Protein AF-A0A2H9MJF4-F1 (afdb_monomer_lite)

Secondary structure (DSSP, 8-state):
-HHHHHHHHHHHHHHHS--EEEE-SS-EEEE-SS--HHHHHHHHHHS-GGGHHHHHHHHHTTSHHHHHHHHHHHHHTTSS-TT---TTS-HHHHHHHTTTSHHHHHHHHHHHHHT--HHHHHHHHHHHHTTSS-----SS--HHHHHHHH------SSS--HHHHHHHHHHHHHT-EEEEEETTTS--EEEEEGGGS-SS---TTT--S-EEEEETT--THHHHHHHHHTTPPPPHHHHHHHHHHHHHHHHHHHHTHHHHHHHHSTT--HHHHHHHHTS--SSHHHHHHHHHHHHHHHHHHGGG--

Radius of gyration: 31.01 Å; chains: 1; bounding box: 69×43×82 Å

Foldseek 3Di:
DQLVLQLLQLVCCVPQNHWDWDDDPPDIDIDGPDDDPVVSVCCLQVDALVCSLVSNLVCVLVDPLLLVLLVVLCCVVVVDPPPDDPPPDPSSVVSVVCPPPPSNVVSSVCCCPVPNPSVVSSVVSVCVNVVVDDDDDDPDADPVRVCSVVPDPPPDDDDDCQPVVLVVLLVLLQQFKKWKAALVQLPDIDIDRLVPFDQQDAGPPPRDLQIFIDHPPPPCLSVLSVCVVVVHDDDPVSVVVVVQRNLLSVQCSVGNSLSSSLCSQPQRGSVNSVVLVPDDDPDVSSSSVSSVVNNVVCVVCVVVVD

Sequence (306 aa):
NETLGRFLSAILAEKIGSVQLKTDPYRVVLQLQVVNQKLLEDILLKTKPEDVDFYLEKNLSESRLFQWRFIHVAKRFGAIRKDAEYGKVRLSKIIDLYSGTPLWNETLREIKTDKLDVDLVHDFLKKLKEKRLSLIFRKGLSPLGEIGIKERPELIGSGKPDLQILDIFAKRLDEKRIRLICLNCGDWSQVYSVGELPEEIRCSKCHAKLVGMAGRTQIEAQEYVRKKLAGKALGAEEERRYEHLSGTSDLIIVYGKKAVRALAARGVGVTTAKRILRGVYFDDKSFLKALLNAERNYIRNRKFWS

Structure (mmCIF, N/CA/C/O backbone):
data_AF-A0A2H9MJF4-F1
#
_entry.id   AF-A0A2H9MJF4-F1
#
loop_
_atom_site.group_PDB
_atom_site.id
_atom_site.type_symbol
_atom_site.label_atom_id
_atom_site.label_alt_id
_atom_site.label_comp_id
_atom_site.label_asym_id
_atom_site.label_entity_id
_atom_site.label_seq_id
_atom_site.pdbx_PDB_ins_code
_atom_site.Cartn_x
_atom_site.Cartn_y
_atom_site.Cartn_z
_atom_site.occupancy
_atom_site.B_iso_or_equiv
_atom_site.auth_seq_id
_atom_site.auth_comp_id
_atom_site.auth_asym_id
_atom_site.auth_atom_id
_atom_site.pdbx_PDB_model_num
ATOM 1 N N . ASN A 1 1 ? -17.983 -7.538 16.545 1.00 90.00 1 ASN A N 1
ATOM 2 C CA . ASN A 1 1 ? -16.545 -7.231 16.337 1.00 90.00 1 ASN A CA 1
ATOM 3 C C . ASN A 1 1 ? -16.270 -5.768 16.053 1.00 90.00 1 ASN A C 1
ATOM 5 O O . ASN A 1 1 ? -15.452 -5.209 16.767 1.00 90.00 1 ASN A O 1
ATOM 9 N N . GLU A 1 2 ? -16.936 -5.139 15.078 1.00 88.81 2 GLU A N 1
ATOM 10 C CA . GLU A 1 2 ? -16.725 -3.713 14.762 1.00 88.81 2 GLU A CA 1
ATOM 11 C C . GLU A 1 2 ? -16.871 -2.805 15.992 1.00 88.81 2 GLU A C 1
ATOM 13 O O . GLU A 1 2 ? -15.947 -2.062 16.320 1.00 88.81 2 GLU A O 1
ATOM 18 N N . THR A 1 3 ? -17.982 -2.937 16.727 1.00 90.56 3 THR A N 1
ATOM 19 C CA . THR A 1 3 ? -18.224 -2.181 17.964 1.00 90.56 3 THR A CA 1
ATOM 20 C C . THR A 1 3 ? -17.127 -2.402 19.002 1.00 90.56 3 THR A C 1
ATOM 22 O O . THR A 1 3 ? -16.516 -1.444 19.467 1.00 90.56 3 THR A O 1
ATOM 25 N N . LEU A 1 4 ? -16.836 -3.666 19.332 1.00 91.50 4 LEU A N 1
ATOM 26 C CA . LEU A 1 4 ? -15.836 -4.027 20.340 1.00 91.50 4 LEU A CA 1
ATOM 27 C C . LEU A 1 4 ? -14.446 -3.503 19.958 1.00 91.50 4 LEU A C 1
ATOM 29 O O . LEU A 1 4 ? -13.741 -2.948 20.793 1.00 91.50 4 LEU A O 1
ATOM 33 N N . GLY A 1 5 ? -14.061 -3.642 18.690 1.00 90.88 5 GLY A N 1
ATOM 34 C CA . GLY A 1 5 ? -12.786 -3.151 18.187 1.00 90.88 5 GLY A CA 1
ATOM 35 C C . GLY A 1 5 ? -12.656 -1.636 18.281 1.00 90.88 5 GLY A C 1
ATOM 36 O O . GLY A 1 5 ? -11.618 -1.145 18.718 1.00 90.88 5 GLY A O 1
ATOM 37 N N . ARG A 1 6 ? -13.714 -0.891 17.937 1.00 88.06 6 ARG A N 1
ATOM 38 C CA . ARG A 1 6 ? -13.739 0.573 18.075 1.00 88.06 6 ARG A CA 1
ATOM 39 C C . ARG A 1 6 ? -13.684 1.012 19.529 1.00 88.06 6 ARG A C 1
ATOM 41 O O . ARG A 1 6 ? -12.904 1.901 19.844 1.00 88.06 6 ARG A O 1
ATOM 48 N N . PHE A 1 7 ? -14.443 0.358 20.402 1.00 89.81 7 PHE A N 1
ATOM 49 C CA . PHE A 1 7 ? -14.416 0.600 21.843 1.00 89.81 7 PHE A CA 1
ATOM 50 C C . PHE A 1 7 ? -13.010 0.385 22.427 1.00 89.81 7 PHE A C 1
ATOM 52 O O . PHE A 1 7 ? -12.464 1.272 23.082 1.00 89.81 7 PHE A O 1
ATOM 59 N N . LEU A 1 8 ? -12.371 -0.749 22.120 1.00 90.12 8 LEU A N 1
ATOM 60 C CA . LEU A 1 8 ? -11.008 -1.035 22.575 1.00 90.12 8 LEU A CA 1
ATOM 61 C C . LEU A 1 8 ? -9.998 -0.038 22.002 1.00 90.12 8 LEU A C 1
ATOM 63 O O . LEU A 1 8 ? -9.153 0.470 22.735 1.00 90.12 8 LEU A O 1
ATOM 67 N N . SER A 1 9 ? -10.098 0.270 20.708 1.00 87.94 9 SER A N 1
ATOM 68 C CA . SER A 1 9 ? -9.232 1.248 20.048 1.00 87.94 9 SER A CA 1
ATOM 69 C C . SER A 1 9 ? -9.371 2.639 20.664 1.00 87.94 9 SER A C 1
ATOM 71 O O . SER A 1 9 ? -8.361 3.314 20.814 1.00 87.94 9 SER A O 1
ATOM 73 N N . ALA A 1 10 ? -10.585 3.057 21.029 1.00 84.62 10 ALA A N 1
ATOM 74 C CA . ALA A 1 10 ? -10.861 4.346 21.655 1.00 84.62 10 ALA A CA 1
ATOM 75 C C . ALA A 1 10 ? -10.181 4.465 23.025 1.00 84.62 10 ALA A C 1
ATOM 77 O O . ALA A 1 10 ? -9.432 5.409 23.265 1.00 84.62 10 ALA A O 1
ATOM 78 N N . ILE A 1 11 ? -10.374 3.475 23.903 1.00 87.75 11 ILE A N 1
ATOM 79 C CA . ILE A 1 11 ? -9.779 3.494 25.248 1.00 87.75 11 ILE A CA 1
ATOM 80 C C . ILE A 1 11 ? -8.254 3.379 25.182 1.00 87.75 11 ILE A C 1
ATOM 82 O O . ILE A 1 11 ? -7.535 4.049 25.925 1.00 87.75 11 ILE A O 1
ATOM 86 N N . LEU A 1 12 ? -7.738 2.523 24.297 1.00 86.25 12 LEU A N 1
ATOM 87 C CA . LEU A 1 12 ? -6.298 2.377 24.112 1.00 86.25 12 LEU A CA 1
ATOM 88 C C . LEU A 1 12 ? -5.686 3.653 23.528 1.00 86.25 12 LEU A C 1
ATOM 90 O O . LEU A 1 12 ? -4.613 4.049 23.977 1.00 86.25 12 LEU A O 1
ATOM 94 N N . ALA A 1 13 ? -6.373 4.336 22.607 1.00 83.12 13 ALA A N 1
ATOM 95 C CA . ALA A 1 13 ? -5.875 5.572 22.015 1.00 83.12 13 ALA A CA 1
ATOM 96 C C . ALA A 1 13 ? -5.600 6.664 23.056 1.00 83.12 13 ALA A C 1
ATOM 98 O O . ALA A 1 13 ? -4.567 7.329 22.987 1.00 83.12 13 ALA A O 1
ATOM 99 N N . GLU A 1 14 ? -6.461 6.786 24.068 1.00 81.31 14 GLU A N 1
ATOM 100 C CA . GLU A 1 14 ? -6.273 7.738 25.168 1.00 81.31 14 GLU A CA 1
ATOM 101 C C . GLU A 1 14 ? -5.076 7.401 26.066 1.00 81.31 14 GLU A C 1
ATOM 103 O O . GLU A 1 14 ? -4.476 8.296 26.656 1.00 81.31 14 GLU A O 1
ATOM 108 N N . LYS A 1 15 ? -4.726 6.115 26.196 1.00 81.38 15 LYS A N 1
ATOM 109 C CA . LYS A 1 15 ? -3.704 5.653 27.148 1.00 81.38 15 LYS A CA 1
ATOM 110 C C . LYS A 1 15 ? -2.322 5.458 26.531 1.00 81.38 15 LYS A C 1
ATOM 112 O O . LYS A 1 15 ? -1.327 5.681 27.212 1.00 81.38 15 LYS A O 1
ATOM 117 N N . ILE A 1 16 ? -2.254 4.989 25.286 1.00 81.81 16 ILE A N 1
ATOM 118 C CA . ILE A 1 16 ? -1.002 4.593 24.615 1.00 81.81 16 ILE A CA 1
ATOM 119 C C . ILE A 1 16 ? -0.808 5.248 23.239 1.00 81.81 16 ILE A C 1
ATOM 121 O O . ILE A 1 16 ? 0.169 4.949 22.555 1.00 81.81 16 ILE A O 1
ATOM 125 N N . GLY A 1 17 ? -1.701 6.154 22.833 1.00 78.94 17 GLY A N 1
ATOM 126 C CA . GLY A 1 17 ? -1.614 6.864 21.559 1.00 78.94 17 GLY A CA 1
ATOM 127 C C . GLY A 1 17 ? -2.170 6.065 20.380 1.00 78.94 17 GLY A C 1
ATOM 128 O O . GLY A 1 17 ? -2.978 5.163 20.544 1.00 78.94 17 GLY A O 1
ATOM 129 N N . SER A 1 18 ? -1.765 6.414 19.158 1.00 76.94 18 SER A N 1
ATOM 130 C CA . SER A 1 18 ? -2.412 5.941 17.922 1.00 76.94 18 SER A CA 1
ATOM 131 C C . SER A 1 18 ? -2.573 4.415 17.839 1.00 76.94 18 SER A C 1
ATOM 133 O O . SER A 1 18 ? -1.590 3.672 17.872 1.00 76.94 18 SER A O 1
ATOM 135 N N . VAL A 1 19 ? -3.815 3.965 17.638 1.00 81.31 19 VAL A N 1
ATOM 136 C CA . VAL A 1 19 ? -4.182 2.554 17.459 1.00 81.31 19 VAL A CA 1
ATOM 137 C C . VAL A 1 19 ? -4.739 2.340 16.060 1.00 81.31 19 VAL A C 1
ATOM 139 O O . VAL A 1 19 ? -5.637 3.056 15.622 1.00 81.31 19 VAL A O 1
ATOM 142 N N . GLN A 1 20 ? -4.218 1.338 15.355 1.00 81.25 20 GLN A N 1
ATOM 143 C CA . GLN A 1 20 ? -4.809 0.885 14.099 1.00 81.25 20 GLN A CA 1
ATOM 144 C C . GLN A 1 20 ? -5.739 -0.297 14.365 1.00 81.25 20 GLN A C 1
ATOM 146 O O . GLN A 1 20 ? -5.354 -1.272 15.013 1.00 81.25 20 GLN A O 1
ATOM 151 N N . LEU A 1 21 ? -6.957 -0.199 13.839 1.00 84.88 21 LEU A N 1
ATOM 152 C CA . LEU A 1 21 ? -8.005 -1.198 13.986 1.00 84.88 21 LEU A CA 1
ATOM 153 C C . LEU A 1 21 ? -8.287 -1.869 12.639 1.00 84.88 21 LEU A C 1
ATOM 155 O O . LEU A 1 21 ? -8.579 -1.191 11.653 1.00 84.88 21 LEU A O 1
ATOM 159 N N . LYS A 1 22 ? -8.274 -3.203 12.630 1.00 84.75 22 LYS A N 1
ATOM 160 C CA . LYS A 1 22 ? -8.845 -4.033 11.565 1.00 84.75 22 LYS A CA 1
ATOM 161 C C . LYS A 1 22 ? -9.812 -5.039 12.186 1.00 84.75 22 LYS A C 1
ATOM 163 O O . LYS A 1 22 ? -9.525 -5.634 13.222 1.00 84.75 22 LYS A O 1
ATOM 168 N N . THR A 1 23 ? -10.951 -5.240 11.546 1.00 86.88 23 THR A N 1
ATOM 169 C CA . THR A 1 23 ? -12.028 -6.113 12.019 1.00 86.88 23 THR A CA 1
ATOM 170 C C . THR A 1 23 ? -12.501 -7.004 10.882 1.00 86.88 23 THR A C 1
ATOM 172 O O . THR A 1 23 ? -12.469 -6.618 9.715 1.00 86.88 23 THR A O 1
ATOM 175 N N . ASP A 1 24 ? -12.938 -8.206 11.232 1.00 86.06 24 ASP A N 1
ATOM 176 C CA . ASP A 1 24 ? -13.683 -9.097 10.348 1.00 86.06 24 ASP A CA 1
ATOM 177 C C . ASP A 1 24 ? -14.736 -9.870 11.175 1.00 86.06 24 ASP A C 1
ATOM 179 O O . ASP A 1 24 ? -14.839 -9.652 12.394 1.00 86.06 24 ASP A O 1
ATOM 183 N N . PRO A 1 25 ? -15.558 -10.746 10.565 1.00 87.94 25 PRO A N 1
ATOM 184 C CA . PRO A 1 25 ? -16.591 -11.488 11.290 1.00 87.94 25 PRO A CA 1
ATOM 185 C C . PRO A 1 25 ? -16.075 -12.364 12.442 1.00 87.94 25 PRO A C 1
ATOM 187 O O . PRO A 1 25 ? -16.837 -12.669 13.355 1.00 87.94 25 PRO A O 1
ATOM 190 N N . TYR A 1 26 ? -14.790 -12.724 12.453 1.00 88.62 26 TYR A N 1
ATOM 191 C CA . TYR A 1 26 ? -14.198 -13.659 13.410 1.00 88.62 26 TYR A CA 1
ATOM 192 C C . TYR A 1 26 ? -13.168 -13.026 14.350 1.00 88.62 26 TYR A C 1
ATOM 194 O O . TYR A 1 26 ? -12.920 -13.576 15.422 1.00 88.62 26 TYR A O 1
ATOM 202 N N . ARG A 1 27 ? -12.549 -11.895 13.987 1.00 89.12 27 ARG A N 1
ATOM 203 C CA . ARG A 1 27 ? -11.441 -11.323 14.759 1.00 89.12 27 ARG A CA 1
ATOM 204 C C . ARG A 1 27 ? -11.437 -9.798 14.822 1.00 89.12 27 ARG A C 1
ATOM 206 O O . ARG A 1 27 ? -11.944 -9.088 13.954 1.00 89.12 27 ARG A O 1
ATOM 213 N N . VAL A 1 28 ? -10.800 -9.309 15.882 1.00 90.88 28 VAL A N 1
ATOM 214 C CA . VAL A 1 28 ? -10.467 -7.901 16.105 1.00 90.88 28 VAL A CA 1
ATOM 215 C C . VAL A 1 28 ? -8.947 -7.813 16.197 1.00 90.88 28 VAL A C 1
ATOM 217 O O . VAL A 1 28 ? -8.345 -8.383 17.105 1.00 90.88 28 VAL A O 1
ATOM 220 N N . VAL A 1 29 ? -8.322 -7.131 15.242 1.00 89.56 29 VAL A N 1
ATOM 221 C CA . VAL A 1 29 ? -6.872 -6.924 15.183 1.00 89.56 29 VAL A CA 1
ATOM 222 C C . VAL A 1 29 ? -6.570 -5.484 15.573 1.00 89.56 29 VAL A C 1
ATOM 224 O O . VAL A 1 29 ? -7.021 -4.542 14.919 1.00 89.56 29 VAL A O 1
ATOM 227 N N . LEU A 1 30 ? -5.789 -5.327 16.638 1.00 87.38 30 LEU A N 1
ATOM 228 C CA . LEU A 1 30 ? -5.317 -4.040 17.134 1.00 87.38 30 LEU A CA 1
ATOM 229 C C . LEU A 1 30 ? -3.806 -3.972 16.936 1.00 87.38 30 LEU A C 1
ATOM 231 O O . LEU A 1 30 ? -3.070 -4.801 17.471 1.00 87.38 30 LEU A O 1
ATOM 235 N N . GLN A 1 31 ? -3.344 -2.986 16.176 1.00 84.62 31 GLN A N 1
ATOM 236 C CA . GLN A 1 31 ? -1.924 -2.699 16.029 1.00 84.62 31 GLN A CA 1
ATOM 237 C C . GLN A 1 31 ? -1.570 -1.484 16.887 1.00 84.62 31 GLN A C 1
ATOM 239 O O . GLN A 1 31 ? -2.103 -0.388 16.703 1.00 84.62 31 GLN A O 1
ATOM 244 N N . LEU A 1 32 ? -0.665 -1.723 17.833 1.00 81.75 32 LEU A N 1
ATOM 245 C CA . LEU A 1 32 ? -0.250 -0.802 18.886 1.00 81.75 32 LEU A CA 1
ATOM 246 C C . LEU A 1 32 ? 1.259 -0.568 18.783 1.00 81.75 32 LEU A C 1
ATOM 248 O O . LEU A 1 32 ? 1.991 -1.466 18.368 1.00 81.75 32 LEU A O 1
ATOM 252 N N . GLN A 1 33 ? 1.733 0.607 19.200 1.00 75.94 33 GLN A N 1
ATOM 253 C CA . GLN A 1 33 ? 3.175 0.859 19.320 1.00 75.94 33 GLN A CA 1
ATOM 254 C C . GLN A 1 33 ? 3.794 0.068 20.477 1.00 75.94 33 GLN A C 1
ATOM 256 O O . GLN A 1 33 ? 4.898 -0.456 20.357 1.00 75.94 33 GLN A O 1
ATOM 261 N N . VAL A 1 34 ? 3.056 -0.048 21.584 1.00 77.75 34 VAL A N 1
ATOM 262 C CA . VAL A 1 34 ? 3.453 -0.808 22.770 1.00 77.75 34 VAL A CA 1
ATOM 263 C C . VAL A 1 34 ? 2.316 -1.748 23.144 1.00 77.75 34 VAL A C 1
ATOM 265 O O . VAL A 1 34 ? 1.201 -1.313 23.431 1.00 77.75 34 VAL A O 1
ATOM 268 N N . VAL A 1 35 ? 2.592 -3.052 23.140 1.00 80.25 35 VAL A N 1
ATOM 269 C CA . VAL A 1 35 ? 1.614 -4.070 23.539 1.00 80.25 35 VAL A CA 1
ATOM 270 C C . VAL A 1 35 ? 1.705 -4.276 25.046 1.00 80.25 35 VAL A C 1
ATOM 272 O O . VAL A 1 35 ? 2.708 -4.773 25.552 1.00 80.25 35 VAL A O 1
ATOM 275 N N . ASN A 1 36 ? 0.640 -3.923 25.764 1.00 83.94 36 ASN A N 1
ATOM 276 C CA . ASN A 1 36 ? 0.516 -4.174 27.196 1.00 83.94 36 ASN A CA 1
ATOM 277 C C . ASN A 1 36 ? -0.689 -5.084 27.465 1.00 83.94 36 ASN A C 1
ATOM 279 O O . ASN A 1 36 ? -1.840 -4.657 27.395 1.00 83.94 36 ASN A O 1
ATOM 283 N N . GLN A 1 37 ? -0.410 -6.350 27.781 1.00 86.31 37 GLN A N 1
ATOM 284 C CA . GLN A 1 37 ? -1.440 -7.357 28.040 1.00 86.31 37 GLN A CA 1
ATOM 285 C C . GLN A 1 37 ? -2.300 -7.012 29.262 1.00 86.31 37 GLN A C 1
ATOM 287 O O . GLN A 1 37 ? -3.522 -7.100 29.184 1.00 86.31 37 GLN A O 1
ATOM 292 N N . LYS A 1 38 ? -1.673 -6.584 30.367 1.00 87.31 38 LYS A N 1
ATOM 293 C CA . LYS A 1 38 ? -2.386 -6.224 31.603 1.00 87.31 38 LYS A CA 1
ATOM 294 C C . LYS A 1 38 ? -3.333 -5.055 31.372 1.00 87.31 38 LYS A C 1
ATOM 296 O O . LYS A 1 38 ? -4.429 -5.041 31.909 1.00 87.31 38 LYS A O 1
ATOM 301 N N . LEU A 1 39 ? -2.924 -4.099 30.539 1.00 88.00 39 LEU A N 1
ATOM 302 C CA . LEU A 1 39 ? -3.775 -2.977 30.168 1.00 88.00 39 LEU A CA 1
ATOM 303 C C . LEU A 1 39 ? -5.032 -3.441 29.425 1.00 88.00 39 LEU A C 1
ATOM 305 O O . LEU A 1 39 ? -6.125 -2.979 29.730 1.00 88.00 39 LEU A O 1
ATOM 309 N N . LEU A 1 40 ? -4.885 -4.356 28.463 1.00 89.00 40 LEU A N 1
ATOM 310 C CA . LEU A 1 40 ? -6.019 -4.893 27.711 1.00 89.00 40 LEU A CA 1
ATOM 311 C C . LEU A 1 40 ? -6.962 -5.708 28.607 1.00 89.00 40 LEU A C 1
ATOM 313 O O . LEU A 1 40 ? -8.179 -5.579 28.498 1.00 89.00 40 LEU A O 1
ATOM 317 N N . GLU A 1 41 ? -6.396 -6.513 29.504 1.00 90.88 41 GLU A N 1
ATOM 318 C CA . GLU A 1 41 ? -7.142 -7.255 30.521 1.00 90.88 41 GLU A CA 1
ATOM 319 C C . GLU A 1 41 ? -7.931 -6.315 31.439 1.00 90.88 41 GLU A C 1
ATOM 321 O O . GLU A 1 41 ? -9.134 -6.492 31.625 1.00 90.88 41 GLU A O 1
ATOM 326 N N . ASP A 1 42 ? -7.278 -5.265 31.940 1.00 90.12 42 ASP A N 1
ATOM 327 C CA . ASP A 1 42 ? -7.901 -4.252 32.784 1.00 90.12 42 ASP A CA 1
ATOM 328 C C . ASP A 1 42 ? -9.050 -3.540 32.068 1.00 90.12 42 ASP A C 1
ATOM 330 O O . ASP A 1 42 ? -10.106 -3.351 32.665 1.00 90.12 42 ASP A O 1
ATOM 334 N N . ILE A 1 43 ? -8.890 -3.181 30.792 1.00 89.56 43 ILE A N 1
ATOM 335 C CA . ILE A 1 43 ? -9.960 -2.550 30.005 1.00 89.56 43 ILE A CA 1
ATOM 336 C C . ILE A 1 43 ? -11.163 -3.492 29.877 1.00 89.56 43 ILE A C 1
ATOM 338 O O . ILE A 1 43 ? -12.298 -3.080 30.093 1.00 89.56 43 ILE A O 1
ATOM 342 N N . LEU A 1 44 ? -10.932 -4.764 29.556 1.00 90.38 44 LEU A N 1
ATOM 343 C CA . LEU A 1 44 ? -12.012 -5.731 29.360 1.00 90.38 44 LEU A CA 1
ATOM 344 C C . LEU A 1 44 ? -12.747 -6.084 30.663 1.00 90.38 44 LEU A C 1
ATOM 346 O O . LEU A 1 44 ? -13.956 -6.306 30.639 1.00 90.38 44 LEU A O 1
ATOM 350 N N . LEU A 1 45 ? -12.041 -6.139 31.796 1.00 88.56 45 LEU A N 1
ATOM 351 C CA . LEU A 1 45 ? -12.613 -6.575 33.074 1.00 88.56 45 LEU A CA 1
ATOM 352 C C . LEU A 1 45 ? -13.106 -5.423 33.958 1.00 88.56 45 LEU A C 1
ATOM 354 O O . LEU A 1 45 ? -14.085 -5.592 34.688 1.00 88.56 45 LEU A O 1
ATOM 358 N N . LYS A 1 46 ? -12.455 -4.255 33.923 1.00 87.25 46 LYS A N 1
ATOM 359 C CA . LYS A 1 46 ? -12.765 -3.134 34.828 1.00 87.25 46 LYS A CA 1
ATOM 360 C C . LYS A 1 46 ? -13.716 -2.114 34.210 1.00 87.25 46 LYS A C 1
ATOM 362 O O . LYS A 1 46 ? -14.510 -1.542 34.956 1.00 87.25 46 LYS A O 1
ATOM 367 N N . THR A 1 47 ? -13.707 -1.909 32.890 1.00 86.44 47 THR A N 1
ATOM 368 C CA . THR A 1 47 ? -14.591 -0.912 32.259 1.00 86.44 47 THR A CA 1
ATOM 369 C C . THR A 1 47 ? -16.054 -1.299 32.426 1.00 86.44 47 THR A C 1
ATOM 371 O O . THR A 1 47 ? -16.422 -2.460 32.228 1.00 86.44 47 THR A O 1
ATOM 374 N N . LYS A 1 48 ? -16.900 -0.365 32.868 1.00 87.19 48 LYS A N 1
ATOM 375 C CA . LYS A 1 48 ? -18.329 -0.628 33.061 1.00 87.19 48 LYS A CA 1
ATOM 376 C C . LYS A 1 48 ? -19.015 -0.752 31.695 1.00 87.19 48 LYS A C 1
ATOM 378 O O . LYS A 1 48 ? -18.683 0.034 30.809 1.00 87.19 48 LYS A O 1
ATOM 383 N N . PRO A 1 49 ? -19.922 -1.727 31.490 1.00 84.94 49 PRO A N 1
ATOM 384 C CA . PRO A 1 49 ? -20.667 -1.837 30.237 1.00 84.94 49 PRO A CA 1
ATOM 385 C C . PRO A 1 49 ? -21.347 -0.522 29.844 1.00 84.94 49 PRO A C 1
ATOM 387 O O . PRO A 1 49 ? -21.341 -0.164 28.679 1.00 84.94 49 PRO A O 1
ATOM 390 N N . GLU A 1 50 ? -21.832 0.239 30.821 1.00 85.31 50 GLU A N 1
ATOM 391 C CA . GLU A 1 50 ? -22.517 1.517 30.624 1.00 85.31 50 GLU A CA 1
ATOM 392 C C . GLU A 1 50 ? -21.609 2.617 30.039 1.00 85.31 50 GLU A C 1
ATOM 394 O O . GLU A 1 50 ? -22.107 3.570 29.445 1.00 85.31 50 GLU A O 1
ATOM 399 N N . ASP A 1 51 ? -20.282 2.483 30.153 1.00 85.44 51 ASP A N 1
ATOM 400 C CA . ASP A 1 51 ? -19.325 3.466 29.631 1.00 85.44 51 ASP A CA 1
ATOM 401 C C . ASP A 1 51 ? -19.037 3.269 28.126 1.00 85.44 51 ASP A C 1
ATOM 403 O O . ASP A 1 51 ? -18.359 4.094 27.507 1.00 85.44 51 ASP A O 1
ATOM 407 N N . VAL A 1 52 ? -19.506 2.174 27.510 1.00 85.69 52 VAL A N 1
ATOM 408 C CA . VAL A 1 52 ? -19.185 1.831 26.110 1.00 85.69 52 VAL A CA 1
ATOM 409 C C . VAL A 1 52 ? -19.674 2.910 25.145 1.00 85.69 52 VAL A C 1
ATOM 411 O O . VAL A 1 52 ? -18.905 3.331 24.277 1.00 85.69 52 VAL A O 1
ATOM 414 N N . ASP A 1 53 ? -20.906 3.395 25.315 1.00 84.75 53 ASP A N 1
ATOM 415 C CA . ASP A 1 53 ? -21.475 4.470 24.495 1.00 84.75 53 ASP A CA 1
ATOM 416 C C . ASP A 1 53 ? -20.613 5.733 24.521 1.00 84.75 53 ASP A C 1
ATOM 418 O O . ASP A 1 53 ? -20.288 6.289 23.469 1.00 84.75 53 ASP A O 1
ATOM 422 N N . PHE A 1 54 ? -20.179 6.137 25.715 1.00 84.50 54 PHE A N 1
ATOM 423 C CA . PHE A 1 54 ? -19.357 7.327 25.910 1.00 84.50 54 PHE A CA 1
ATOM 424 C C . PHE A 1 54 ? -18.029 7.235 25.144 1.00 84.50 54 PHE A C 1
ATOM 426 O O . PHE A 1 54 ? -17.648 8.158 24.417 1.00 84.50 54 PHE A O 1
ATOM 433 N N . TYR A 1 55 ? -17.332 6.099 25.253 1.00 82.50 55 TYR A N 1
ATOM 434 C CA . TYR A 1 55 ? -16.055 5.897 24.562 1.00 82.50 55 TYR A CA 1
ATOM 435 C C . TYR A 1 55 ? -16.202 5.784 23.045 1.00 82.50 55 TYR A C 1
ATOM 437 O O . TYR A 1 55 ? -15.324 6.248 22.307 1.00 82.50 55 TYR A O 1
ATOM 445 N N . LEU A 1 56 ? -17.296 5.181 22.572 1.00 82.62 56 LEU A N 1
ATOM 446 C CA . LEU A 1 56 ? -17.588 5.101 21.147 1.00 82.62 56 LEU A CA 1
ATOM 447 C C . LEU A 1 56 ? -17.835 6.495 20.572 1.00 82.62 56 LEU A C 1
ATOM 449 O O . LEU A 1 56 ? -17.174 6.856 19.604 1.00 82.62 56 LEU A O 1
ATOM 453 N N . GLU A 1 57 ? -18.716 7.297 21.171 1.00 80.31 57 GLU A N 1
ATOM 454 C CA . GLU A 1 57 ? -19.078 8.620 20.647 1.00 80.31 57 GLU A CA 1
ATOM 455 C C . GLU A 1 57 ? -17.880 9.563 20.520 1.00 80.31 57 GLU A C 1
ATOM 457 O O . GLU A 1 57 ? -17.714 10.201 19.477 1.00 80.31 57 GLU A O 1
ATOM 462 N N . LYS A 1 58 ? -17.003 9.593 21.530 1.00 74.50 58 LYS A N 1
ATOM 463 C CA . LYS A 1 58 ? -15.853 10.507 21.582 1.00 74.50 58 LYS A CA 1
ATOM 464 C C . LYS A 1 58 ? -14.883 10.346 20.407 1.00 74.50 58 LYS A C 1
ATOM 466 O O . LYS A 1 58 ? -14.317 11.330 19.950 1.00 74.50 58 LYS A O 1
ATOM 471 N N . ASN A 1 59 ? -14.694 9.120 19.917 1.00 72.75 59 ASN A N 1
ATOM 472 C CA . ASN A 1 59 ? -13.759 8.824 18.824 1.00 72.75 59 ASN A CA 1
ATOM 473 C C . ASN A 1 59 ? -14.456 8.564 17.483 1.00 72.75 59 ASN A C 1
ATOM 475 O O . ASN A 1 59 ? -13.818 8.588 16.426 1.00 72.75 59 ASN A O 1
ATOM 479 N N . LEU A 1 60 ? -15.760 8.270 17.494 1.00 78.19 60 LEU A N 1
ATOM 480 C CA . LEU A 1 60 ? -16.485 7.940 16.275 1.00 78.19 60 LEU A CA 1
ATOM 481 C C . LEU A 1 60 ? -16.534 9.137 15.328 1.00 78.19 60 LEU A C 1
ATOM 483 O O . LEU A 1 60 ? -16.346 8.931 14.131 1.00 78.19 60 LEU A O 1
ATOM 487 N N . SER A 1 61 ? -16.704 10.355 15.846 1.00 72.69 61 SER A N 1
ATOM 488 C CA . SER A 1 61 ? -16.765 11.608 15.077 1.00 72.69 61 SER A CA 1
ATOM 489 C C . SER A 1 61 ? -15.551 11.846 14.173 1.00 72.69 61 SER A C 1
ATOM 491 O O . SER A 1 61 ? -15.696 12.257 13.021 1.00 72.69 61 SER A O 1
ATOM 493 N N . GLU A 1 62 ? -14.352 11.515 14.652 1.00 74.50 62 GLU A N 1
ATOM 494 C CA . GLU A 1 62 ? -13.106 11.656 13.891 1.00 74.50 62 GLU A CA 1
ATOM 495 C C . GLU A 1 62 ? -12.915 10.544 12.848 1.00 74.50 62 GLU A C 1
ATOM 497 O O . GLU A 1 62 ? -12.077 10.638 11.944 1.00 74.50 62 GLU A O 1
ATOM 502 N N . SER A 1 63 ? -13.706 9.472 12.935 1.00 77.62 63 SER A N 1
ATOM 503 C CA . SER A 1 63 ? -13.556 8.315 12.065 1.00 77.62 63 SER A CA 1
ATOM 504 C C . SER A 1 63 ? -14.029 8.588 10.634 1.00 77.62 63 SER A C 1
ATOM 506 O O . SER A 1 63 ? -15.012 9.284 10.369 1.00 77.62 63 SER A O 1
ATOM 508 N N . ARG A 1 64 ? -13.379 7.924 9.670 1.00 80.88 64 ARG A N 1
ATOM 509 C CA . ARG A 1 64 ? -13.802 7.952 8.258 1.00 80.88 64 ARG A CA 1
ATOM 510 C C . ARG A 1 64 ? -15.231 7.442 8.056 1.00 80.88 64 ARG A C 1
ATOM 512 O O . ARG A 1 64 ? -15.896 7.876 7.121 1.00 80.88 64 ARG A O 1
ATOM 519 N N . LEU A 1 65 ? -15.685 6.520 8.910 1.00 83.62 65 LEU A N 1
ATOM 520 C CA . LEU A 1 65 ? -17.046 5.987 8.877 1.00 83.62 65 LEU A CA 1
ATOM 521 C C . LEU A 1 65 ? -18.064 7.086 9.189 1.00 83.62 65 LEU A C 1
ATOM 523 O O . LEU A 1 65 ? -19.037 7.240 8.453 1.00 83.62 65 LEU A O 1
ATOM 527 N N . PHE A 1 66 ? -17.804 7.867 10.237 1.00 87.94 66 PHE A N 1
ATOM 528 C CA . PHE A 1 66 ? -18.658 8.984 10.614 1.00 87.94 66 PHE A CA 1
ATOM 529 C C . PHE A 1 66 ? -18.653 10.071 9.556 1.00 87.94 66 PHE A C 1
ATOM 531 O O . PHE A 1 66 ? -19.713 10.469 9.095 1.00 87.94 66 PHE A O 1
ATOM 538 N N . GLN A 1 67 ? -17.473 10.464 9.080 1.00 88.00 67 GLN A N 1
ATOM 539 C CA . GLN A 1 67 ? -17.326 11.418 7.982 1.00 88.00 67 GLN A CA 1
ATOM 540 C C . GLN A 1 67 ? -18.140 11.034 6.744 1.00 88.00 67 GLN A C 1
ATOM 542 O O . GLN A 1 67 ? -18.864 11.853 6.177 1.00 88.00 67 GLN A O 1
ATOM 547 N N . TRP A 1 68 ? -18.040 9.770 6.335 1.00 87.56 68 TRP A N 1
ATOM 548 C CA . TRP A 1 68 ? -18.797 9.252 5.205 1.00 87.56 68 TRP A CA 1
ATOM 549 C C . TRP A 1 68 ? -20.303 9.296 5.471 1.00 87.56 68 TRP A C 1
ATOM 551 O O . TRP A 1 68 ? -21.047 9.802 4.631 1.00 87.56 68 TRP A O 1
ATOM 561 N N . ARG A 1 69 ? -20.759 8.813 6.635 1.00 91.44 69 ARG A N 1
ATOM 562 C CA . ARG A 1 69 ? -22.189 8.783 6.962 1.00 91.44 69 ARG A CA 1
ATOM 563 C C . ARG A 1 69 ? -22.771 10.187 7.109 1.00 91.44 69 ARG A C 1
ATOM 565 O O . ARG A 1 69 ? -23.844 10.443 6.572 1.00 91.44 69 ARG A O 1
ATOM 572 N N . PHE A 1 70 ? -22.037 11.097 7.741 1.00 92.19 70 PHE A N 1
ATOM 573 C CA . PHE A 1 70 ? -22.413 12.494 7.911 1.00 92.19 70 PHE A CA 1
ATOM 574 C C . PHE A 1 70 ? -22.736 13.152 6.571 1.00 92.19 70 PHE A C 1
ATOM 576 O O . PHE A 1 70 ? -23.756 13.815 6.461 1.00 92.19 70 PHE A O 1
ATOM 583 N N . ILE A 1 71 ? -21.934 12.925 5.521 1.00 90.50 71 ILE A N 1
ATOM 584 C CA . ILE A 1 71 ? -22.226 13.469 4.182 1.00 90.50 71 ILE A CA 1
ATOM 585 C C . ILE A 1 71 ? -23.591 12.987 3.673 1.00 90.50 71 ILE A C 1
ATOM 587 O O . ILE A 1 71 ? -24.359 13.781 3.128 1.00 90.50 71 ILE A O 1
ATOM 591 N N . HIS A 1 72 ? -23.905 11.699 3.830 1.00 90.88 72 HIS A N 1
ATOM 592 C CA . HIS A 1 72 ? -25.185 11.141 3.378 1.00 90.88 72 HIS A CA 1
ATOM 593 C C . HIS A 1 72 ? -26.364 11.721 4.152 1.00 90.88 72 HIS A C 1
ATOM 595 O O . HIS A 1 72 ? -27.364 12.112 3.547 1.00 90.88 72 HIS A O 1
ATOM 601 N N . VAL A 1 73 ? -26.238 11.828 5.474 1.00 94.12 73 VAL A N 1
ATOM 602 C CA . VAL A 1 73 ? -27.276 12.417 6.327 1.00 94.12 73 VAL A CA 1
ATOM 603 C C . VAL A 1 73 ? -27.427 13.907 5.994 1.00 94.12 73 VAL A C 1
ATOM 605 O O . VAL A 1 73 ? -28.534 14.366 5.738 1.00 94.12 73 VAL A O 1
ATOM 608 N N . ALA A 1 74 ? -26.325 14.644 5.845 1.00 92.31 74 ALA A N 1
ATOM 609 C CA . ALA A 1 74 ? -26.315 16.069 5.517 1.00 92.31 74 ALA A CA 1
ATOM 610 C C . ALA A 1 74 ? -26.949 16.368 4.151 1.00 92.31 74 ALA A C 1
ATOM 612 O O . ALA A 1 74 ? -27.642 17.374 3.998 1.00 92.31 74 ALA A O 1
ATOM 613 N N . LYS A 1 75 ? -26.772 15.478 3.165 1.00 91.31 75 LYS A N 1
ATOM 614 C CA . LYS A 1 75 ? -27.475 15.555 1.875 1.00 91.31 75 LYS A CA 1
ATOM 615 C C . LYS A 1 75 ? -28.983 15.369 2.022 1.00 91.31 75 LYS A C 1
ATOM 617 O O . LYS A 1 75 ? -29.740 16.067 1.352 1.00 91.31 75 LYS A O 1
ATOM 622 N N . ARG A 1 76 ? -29.428 14.439 2.875 1.00 92.94 76 ARG A N 1
ATOM 623 C CA . ARG A 1 76 ? -30.862 14.218 3.143 1.00 92.94 76 ARG A CA 1
ATOM 624 C C . ARG A 1 76 ? -31.483 15.376 3.923 1.00 92.94 76 ARG A C 1
ATOM 626 O O . ARG A 1 76 ? -32.604 15.758 3.622 1.00 92.94 76 ARG A O 1
ATOM 633 N N . PHE A 1 77 ? -30.731 15.973 4.844 1.00 93.25 77 PHE A N 1
ATOM 634 C CA . PHE A 1 77 ? -31.128 17.163 5.602 1.00 93.25 77 PHE A CA 1
ATOM 635 C C . PHE A 1 77 ? -31.087 18.458 4.773 1.00 93.25 77 PHE A C 1
ATOM 637 O O . PHE A 1 77 ? -31.511 19.503 5.253 1.00 93.25 77 PHE A O 1
ATOM 644 N N . GLY A 1 78 ? -30.548 18.424 3.549 1.00 89.44 78 GLY A N 1
ATOM 645 C CA . GLY A 1 78 ? -30.400 19.610 2.702 1.00 89.44 78 GLY A CA 1
ATOM 646 C C . GLY A 1 78 ? -29.277 20.562 3.130 1.00 89.44 78 GLY A C 1
ATOM 647 O O . GLY A 1 78 ? -29.057 21.568 2.464 1.00 89.44 78 GLY A O 1
ATOM 648 N N . ALA A 1 79 ? -28.518 20.229 4.179 1.00 89.56 79 ALA A N 1
ATOM 649 C CA . ALA A 1 79 ? -27.339 20.986 4.607 1.00 89.56 79 ALA A CA 1
ATOM 650 C C . ALA A 1 79 ? -26.221 20.965 3.548 1.00 89.56 79 ALA A C 1
ATOM 652 O O . ALA A 1 79 ? -25.364 21.847 3.509 1.00 89.56 79 ALA A O 1
ATOM 653 N N . ILE A 1 80 ? -26.221 19.950 2.679 1.00 86.69 80 ILE A N 1
ATOM 654 C CA . ILE A 1 80 ? -25.252 19.783 1.600 1.00 86.69 80 ILE A CA 1
ATOM 655 C C . ILE A 1 80 ? -25.977 19.482 0.280 1.00 86.69 80 ILE A C 1
ATOM 657 O O . ILE A 1 80 ? -26.825 18.592 0.209 1.00 86.69 80 ILE A O 1
ATOM 661 N N . ARG A 1 81 ? -25.589 20.172 -0.804 1.00 84.38 81 ARG A N 1
ATOM 662 C CA . ARG A 1 81 ? -26.108 19.900 -2.156 1.00 84.38 81 ARG A CA 1
ATOM 663 C C . ARG A 1 81 ? -25.737 18.486 -2.625 1.00 84.38 81 ARG A C 1
ATOM 665 O O . ARG A 1 81 ? -24.640 17.991 -2.357 1.00 84.38 81 ARG A O 1
ATOM 672 N N . LYS A 1 82 ? -26.640 17.838 -3.368 1.00 83.88 82 LYS A N 1
ATOM 673 C CA . LYS A 1 82 ? -26.478 16.444 -3.829 1.00 83.88 82 LYS A CA 1
ATOM 674 C C . LYS A 1 82 ? -25.253 16.241 -4.731 1.00 83.88 82 LYS A C 1
ATOM 676 O O . LYS A 1 82 ? -24.641 15.174 -4.664 1.00 83.88 82 LYS A O 1
ATOM 681 N N . ASP A 1 83 ? -24.895 17.255 -5.511 1.00 82.69 83 ASP A N 1
ATOM 682 C CA . ASP A 1 83 ? -23.805 17.306 -6.492 1.00 82.69 83 ASP A CA 1
ATOM 683 C C . ASP A 1 83 ? -22.495 17.894 -5.942 1.00 82.69 83 ASP A C 1
ATOM 685 O O . ASP A 1 83 ? -21.546 18.075 -6.700 1.00 82.69 83 ASP A O 1
ATOM 689 N N . ALA A 1 84 ? -22.412 18.217 -4.647 1.00 77.75 84 ALA A N 1
ATOM 690 C CA . ALA A 1 84 ? -21.209 18.856 -4.126 1.00 77.75 84 ALA A CA 1
ATOM 691 C C . ALA A 1 84 ? -20.007 17.886 -4.111 1.00 77.75 84 ALA A C 1
ATOM 693 O O . ALA A 1 84 ? -20.132 16.713 -3.750 1.00 77.75 84 ALA A O 1
ATOM 694 N N . GLU A 1 85 ? -18.827 18.387 -4.484 1.00 71.69 85 GLU A N 1
ATOM 695 C CA . GLU A 1 85 ? -17.568 17.638 -4.464 1.00 71.69 85 GLU A CA 1
ATOM 696 C C . GLU A 1 85 ? -16.800 17.883 -3.154 1.00 71.69 85 GLU A C 1
ATOM 698 O O . GLU A 1 85 ? -16.418 19.009 -2.839 1.00 71.69 85 GLU A O 1
ATOM 703 N N . TYR A 1 86 ? -16.522 16.822 -2.388 1.00 67.12 86 TYR A N 1
ATOM 704 C CA . TYR A 1 86 ? -15.927 16.929 -1.040 1.00 67.12 86 TYR A CA 1
ATOM 705 C C . TYR A 1 86 ? -14.417 16.671 -0.987 1.00 67.12 86 TYR A C 1
ATOM 707 O O . TYR A 1 86 ? -13.801 16.836 0.063 1.00 67.12 86 TYR A O 1
ATOM 715 N N . GLY A 1 87 ? -13.797 16.270 -2.103 1.00 63.66 87 GLY A N 1
ATOM 716 C CA . GLY A 1 87 ? -12.401 15.809 -2.132 1.00 63.66 87 GLY A CA 1
ATOM 717 C C . GLY A 1 87 ? -11.352 16.868 -1.766 1.00 63.66 87 GLY A C 1
ATOM 718 O O . GLY A 1 87 ? -10.210 16.512 -1.491 1.00 63.66 87 GLY A O 1
ATOM 719 N N . LYS A 1 88 ? -11.724 18.156 -1.752 1.00 54.97 88 LYS A N 1
ATOM 720 C CA . LYS A 1 88 ? -10.829 19.296 -1.476 1.00 54.97 88 LYS A CA 1
ATOM 721 C C . LYS A 1 88 ? -11.088 19.985 -0.128 1.00 54.97 88 LYS A C 1
ATOM 723 O O . LYS A 1 88 ? -10.392 20.943 0.198 1.00 54.97 88 LYS A O 1
ATOM 728 N N . VAL A 1 89 ? -12.072 19.532 0.654 1.00 66.69 89 VAL A N 1
ATOM 729 C CA . VAL A 1 89 ? -12.527 20.230 1.869 1.00 66.69 89 VAL A CA 1
ATOM 730 C C . VAL A 1 89 ? -12.095 19.479 3.128 1.00 66.69 89 VAL A C 1
ATOM 732 O O . VAL A 1 89 ? -12.134 18.250 3.180 1.00 66.69 89 VAL A O 1
ATOM 735 N N . ARG A 1 90 ? -11.710 20.216 4.180 1.00 72.12 90 ARG A N 1
ATOM 736 C CA . ARG A 1 90 ? -11.487 19.647 5.520 1.00 72.12 90 ARG A CA 1
ATOM 737 C C . ARG A 1 90 ? -12.834 19.325 6.167 1.00 72.12 90 ARG A C 1
ATOM 739 O O . ARG A 1 90 ? -13.353 20.113 6.950 1.00 72.12 90 ARG A O 1
ATOM 746 N N . LEU A 1 91 ? -13.396 18.175 5.805 1.00 79.44 91 LEU A N 1
ATOM 747 C CA . LEU A 1 91 ? -14.717 17.728 6.248 1.00 79.44 91 LEU A CA 1
ATOM 748 C C . LEU A 1 91 ? -14.846 17.641 7.777 1.00 79.44 91 LEU A C 1
ATOM 750 O O . LEU A 1 91 ? -15.917 17.928 8.296 1.00 79.44 91 LEU A O 1
ATOM 754 N N . SER A 1 92 ? -13.760 17.324 8.488 1.00 78.19 92 SER A N 1
ATOM 755 C CA . SER A 1 92 ? -13.734 17.308 9.957 1.00 78.19 92 SER A CA 1
ATOM 756 C C . SER A 1 92 ? -14.198 18.634 10.561 1.00 78.19 92 SER A C 1
ATOM 758 O O . SER A 1 92 ? -15.120 18.643 11.360 1.00 78.19 92 SER A O 1
ATOM 760 N N . LYS A 1 93 ? -13.680 19.769 10.073 1.00 82.19 93 LYS A N 1
ATOM 761 C CA . LYS A 1 93 ? -14.084 21.094 10.568 1.00 82.19 93 LYS A CA 1
ATOM 762 C C . LYS A 1 93 ? -15.564 21.393 10.343 1.00 82.19 93 LYS A C 1
ATOM 764 O O . LYS A 1 93 ? -16.166 22.105 11.131 1.00 82.19 93 LYS A O 1
ATOM 769 N N . ILE A 1 94 ? -16.134 20.903 9.242 1.00 84.88 94 ILE A N 1
ATOM 770 C CA . ILE A 1 94 ? -17.566 21.074 8.970 1.00 84.88 94 ILE A CA 1
ATOM 771 C C . ILE A 1 94 ? -18.361 20.245 9.965 1.0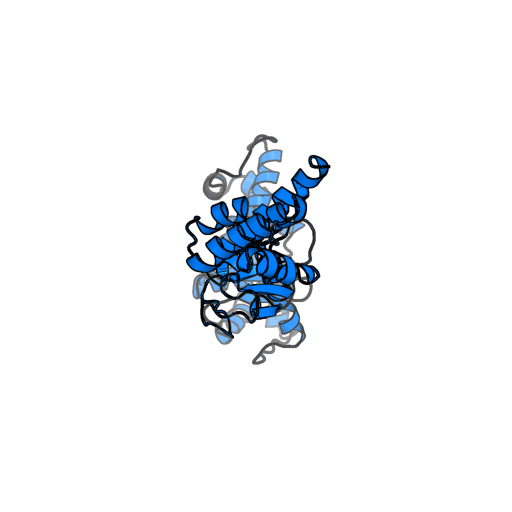0 84.88 94 ILE A C 1
ATOM 773 O O . ILE A 1 94 ? -19.288 20.755 10.571 1.00 84.88 94 ILE A O 1
ATOM 777 N N . ILE A 1 95 ? -17.976 18.987 10.150 1.00 87.38 95 ILE A N 1
ATOM 778 C CA . ILE A 1 95 ? -18.607 18.077 11.103 1.00 87.38 95 ILE A CA 1
ATOM 779 C C . ILE A 1 95 ? -18.617 18.679 12.512 1.00 87.38 95 ILE A C 1
ATOM 781 O O . ILE A 1 95 ? -19.670 18.692 13.146 1.00 87.38 95 ILE A O 1
ATOM 785 N N . ASP A 1 96 ? -17.501 19.269 12.946 1.00 85.12 96 ASP A N 1
ATOM 786 C CA . ASP A 1 96 ? -17.377 19.909 14.259 1.00 85.12 96 ASP A CA 1
ATOM 787 C C . ASP A 1 96 ? -18.384 21.058 14.455 1.00 85.12 96 ASP A C 1
ATOM 789 O O . ASP A 1 96 ? -18.962 21.189 15.532 1.00 85.12 96 ASP A O 1
ATOM 793 N N . LEU A 1 97 ? -18.662 21.853 13.409 1.00 87.88 97 LEU A N 1
ATOM 794 C CA . LEU A 1 97 ? -19.659 22.939 13.456 1.00 87.88 97 LEU A CA 1
ATOM 795 C C . LEU A 1 97 ? -21.090 22.435 13.668 1.00 87.88 97 LEU A C 1
ATOM 797 O O . LEU A 1 97 ? -21.934 23.176 14.162 1.00 87.88 97 LEU A O 1
ATOM 801 N N . TYR A 1 98 ? -21.369 21.194 13.274 1.00 89.25 98 TYR A N 1
ATOM 802 C CA . TYR A 1 98 ? -22.678 20.570 13.443 1.00 89.25 98 TYR A CA 1
ATOM 803 C C . TYR A 1 98 ? -22.767 19.730 14.721 1.00 89.25 98 TYR A C 1
ATOM 805 O O . TYR A 1 98 ? -23.801 19.097 14.941 1.00 89.25 98 TYR A O 1
ATOM 813 N N . SER A 1 99 ? -21.739 19.717 15.573 1.00 87.56 99 SER A N 1
ATOM 814 C CA . SER A 1 99 ? -21.777 18.990 16.843 1.00 87.56 99 SER A CA 1
ATOM 815 C C . SER A 1 99 ? -22.974 19.424 17.700 1.00 87.56 99 SER A C 1
ATOM 817 O O . SER A 1 99 ? -23.260 20.612 17.838 1.00 87.56 99 SER A O 1
ATOM 819 N N . GLY A 1 100 ? -23.727 18.452 18.222 1.00 86.19 100 GLY A N 1
ATOM 820 C CA . GLY A 1 100 ? -24.945 18.691 19.008 1.00 86.19 100 GLY A CA 1
ATOM 821 C C . GLY A 1 100 ? -26.196 19.073 18.202 1.00 86.19 100 GLY A C 1
ATOM 822 O O . GLY A 1 100 ? -27.269 19.227 18.782 1.00 86.19 100 GLY A O 1
ATOM 823 N N . THR A 1 101 ? -26.109 19.196 16.874 1.00 93.81 101 THR A N 1
ATOM 824 C CA . THR A 1 101 ? -27.286 19.450 16.022 1.00 93.81 101 THR A CA 1
ATOM 825 C C . THR A 1 101 ? -28.085 18.166 15.742 1.00 93.81 101 THR A C 1
ATOM 827 O O . THR A 1 101 ? -27.539 17.062 15.835 1.00 93.81 101 THR A O 1
ATOM 830 N N . PRO A 1 102 ? -29.359 18.262 15.306 1.00 94.75 102 PRO A N 1
ATOM 831 C CA . PRO A 1 102 ? -30.131 17.091 14.876 1.00 94.75 102 PRO A CA 1
ATOM 832 C C . PRO A 1 102 ? -29.441 16.268 13.778 1.00 94.75 102 PRO A C 1
ATOM 834 O O . PRO A 1 102 ? -29.524 15.044 13.785 1.00 94.75 102 PRO A O 1
ATOM 837 N N . LEU A 1 103 ? -28.706 16.926 12.874 1.00 93.94 103 LEU A N 1
ATOM 838 C CA . LEU A 1 103 ? -27.914 16.268 11.833 1.00 93.94 103 LEU A CA 1
ATOM 839 C C . LEU A 1 103 ? -26.822 15.365 12.432 1.00 93.94 103 LEU A C 1
ATOM 841 O O . LEU A 1 103 ? -26.620 14.231 11.990 1.00 93.94 103 LEU A O 1
ATOM 845 N N . TRP A 1 104 ? -26.119 15.863 13.446 1.00 92.25 104 TRP A N 1
ATOM 846 C CA . TRP A 1 104 ? -25.101 15.096 14.154 1.00 92.25 104 TRP A CA 1
ATOM 847 C C . TRP A 1 104 ? -25.701 13.905 14.897 1.00 92.25 104 TRP A C 1
ATOM 849 O O . TRP A 1 104 ? -25.226 12.779 14.742 1.00 92.25 104 TRP A O 1
ATOM 859 N N . ASN A 1 105 ? -26.780 14.141 15.643 1.00 91.38 105 ASN A N 1
ATOM 860 C CA . ASN A 1 105 ? -27.451 13.103 16.423 1.00 91.38 105 ASN A CA 1
ATOM 861 C C . ASN A 1 105 ? -28.007 11.993 15.523 1.00 91.38 105 ASN A C 1
ATOM 863 O O . ASN A 1 105 ? -27.841 10.814 15.830 1.00 91.38 105 ASN A O 1
ATOM 867 N N . GLU A 1 106 ? -28.586 12.348 14.374 1.00 94.38 106 GLU A N 1
ATOM 868 C CA . GLU A 1 106 ? -29.055 11.365 13.396 1.00 94.38 106 GLU A CA 1
ATOM 869 C C . GLU A 1 106 ? -27.896 10.579 12.773 1.00 94.38 106 GLU A C 1
ATOM 871 O O . GLU A 1 106 ? -27.997 9.370 12.576 1.00 94.38 106 GLU A O 1
ATOM 876 N N . THR A 1 107 ? -26.758 11.232 12.519 1.00 93.56 107 THR A N 1
ATOM 877 C CA . THR A 1 107 ? -25.558 10.543 12.025 1.00 93.56 107 THR A CA 1
ATOM 878 C C . THR A 1 107 ? -25.058 9.508 13.032 1.00 93.56 107 THR A C 1
ATOM 880 O O . THR A 1 107 ? -24.764 8.374 12.648 1.00 93.56 107 THR A O 1
ATOM 883 N N . LEU A 1 108 ? -24.982 9.871 14.318 1.00 89.19 108 LEU A N 1
ATOM 884 C CA . LEU A 1 108 ? -24.626 8.936 15.386 1.00 89.19 108 LEU A CA 1
ATOM 885 C C . LEU A 1 108 ? -25.618 7.777 15.458 1.00 89.19 108 LEU A C 1
ATOM 887 O O . LEU A 1 108 ? -25.191 6.623 15.456 1.00 89.19 108 LEU A O 1
ATOM 891 N N . ARG A 1 109 ? -26.921 8.076 15.467 1.00 89.81 109 ARG A N 1
ATOM 892 C CA . ARG A 1 109 ? -27.988 7.074 15.511 1.00 89.81 109 ARG A CA 1
ATOM 893 C C . ARG A 1 109 ? -27.868 6.078 14.358 1.00 89.81 109 ARG A C 1
ATOM 895 O O . ARG A 1 109 ? -27.807 4.882 14.615 1.00 89.81 109 ARG A O 1
ATOM 902 N N . GLU A 1 110 ? -27.743 6.535 13.110 1.00 92.31 110 GLU A N 1
ATOM 903 C CA . GLU A 1 110 ? -27.609 5.626 11.960 1.00 92.31 110 GLU A CA 1
ATOM 904 C C . GLU A 1 110 ? -26.360 4.752 12.034 1.00 92.31 110 GLU A C 1
ATOM 906 O O . GLU A 1 110 ? -26.400 3.590 11.645 1.00 92.31 110 GLU A O 1
ATOM 911 N N . ILE A 1 111 ? -25.231 5.267 12.526 1.00 90.75 111 ILE A N 1
ATOM 912 C CA . ILE A 1 111 ? -24.031 4.434 12.681 1.00 90.75 111 ILE A CA 1
ATOM 913 C C . ILE A 1 111 ? -24.244 3.396 13.782 1.00 90.75 111 ILE A C 1
ATOM 915 O O . ILE A 1 111 ? -23.891 2.231 13.586 1.00 90.75 111 ILE A O 1
ATOM 919 N N . LYS A 1 112 ? -24.835 3.808 14.909 1.00 86.25 112 LYS A N 1
ATOM 920 C CA . LYS A 1 112 ? -25.164 2.924 16.029 1.00 86.25 112 LYS A CA 1
ATOM 921 C C . LYS A 1 112 ? -26.194 1.856 15.672 1.00 86.25 112 LYS A C 1
ATOM 923 O O . LYS A 1 112 ? -26.188 0.828 16.319 1.00 86.25 112 LYS A O 1
ATOM 928 N N . THR A 1 113 ? -27.056 2.080 14.682 1.00 86.25 113 THR A N 1
ATOM 929 C CA . THR A 1 113 ? -28.065 1.096 14.256 1.00 86.25 113 THR A CA 1
ATOM 930 C C . THR A 1 113 ? -27.599 0.250 13.068 1.00 86.25 113 THR A C 1
ATOM 932 O O . THR A 1 113 ? -27.781 -0.961 13.068 1.00 86.25 113 THR A O 1
ATOM 935 N N . ASP A 1 114 ? -26.974 0.853 12.050 1.00 86.69 114 ASP A N 1
ATOM 936 C CA . ASP A 1 114 ? -26.626 0.146 10.807 1.00 86.69 114 ASP A CA 1
ATOM 937 C C . ASP A 1 114 ? -25.290 -0.604 10.880 1.00 86.69 114 ASP A C 1
ATOM 939 O O . ASP A 1 114 ? -25.029 -1.496 10.066 1.00 86.69 114 ASP A O 1
ATOM 943 N N . LYS A 1 115 ? -24.358 -0.128 11.715 1.00 85.31 115 LYS A N 1
ATOM 944 C CA . LYS A 1 115 ? -22.940 -0.534 11.655 1.00 85.31 115 LYS A CA 1
ATOM 945 C C . LYS A 1 115 ? -22.388 -1.032 12.973 1.00 85.31 115 LYS A C 1
ATOM 947 O O . LYS A 1 115 ? -21.460 -1.840 12.953 1.00 85.31 115 LYS A O 1
ATOM 952 N N . LEU A 1 116 ? -22.904 -0.528 14.083 1.00 88.31 116 LEU A N 1
ATOM 953 C CA . LEU A 1 116 ? -22.495 -0.937 15.414 1.00 88.31 116 LEU A CA 1
ATOM 954 C C . LEU A 1 116 ? -23.653 -1.677 16.075 1.00 88.31 116 LEU A C 1
ATOM 956 O O . LEU A 1 116 ? -24.811 -1.429 15.794 1.00 88.31 116 LEU A O 1
ATOM 960 N N . ASP A 1 117 ? -23.301 -2.607 16.939 1.00 89.12 117 ASP A N 1
ATOM 961 C CA . ASP A 1 117 ? -24.206 -3.273 17.865 1.00 89.12 117 ASP A CA 1
ATOM 962 C C . ASP A 1 117 ? -23.631 -3.053 19.264 1.00 89.12 117 ASP A C 1
ATOM 964 O O . ASP A 1 117 ? -22.600 -3.643 19.616 1.00 89.12 117 ASP A O 1
ATOM 968 N N . VAL A 1 118 ? -24.187 -2.068 19.971 1.00 88.12 118 VAL A N 1
ATOM 969 C CA . VAL A 1 118 ? -23.710 -1.615 21.286 1.00 88.12 118 VAL A CA 1
ATOM 970 C C . VAL A 1 118 ? -24.235 -2.537 22.380 1.00 88.12 118 VAL A C 1
ATOM 972 O O . VAL A 1 118 ? -23.452 -2.987 23.219 1.00 88.12 118 VAL A O 1
ATOM 975 N N . ASP A 1 119 ? -25.506 -2.925 22.293 1.00 89.19 119 ASP A N 1
ATOM 976 C CA . ASP A 1 119 ? -26.160 -3.829 23.241 1.00 89.19 119 ASP A CA 1
ATOM 977 C C . ASP A 1 119 ? -25.430 -5.176 23.334 1.00 89.19 119 ASP A C 1
ATOM 979 O O . ASP A 1 119 ? -25.171 -5.684 24.430 1.00 89.19 119 ASP A O 1
ATOM 983 N N . LEU A 1 120 ? -24.993 -5.726 22.195 1.00 90.81 120 LEU A N 1
ATOM 984 C CA . LEU A 1 120 ? -24.223 -6.969 22.173 1.00 90.81 120 LEU A CA 1
ATOM 985 C C . LEU A 1 120 ? -22.859 -6.831 22.866 1.00 90.81 120 LEU A C 1
ATOM 987 O O . LEU A 1 120 ? -22.383 -7.780 23.493 1.00 90.81 120 LEU A O 1
ATOM 991 N N . VAL A 1 121 ? -22.211 -5.663 22.784 1.00 92.19 121 VAL A N 1
ATOM 992 C CA . VAL A 1 121 ? -20.950 -5.415 23.505 1.00 92.19 121 VAL A CA 1
ATOM 993 C C . VAL A 1 121 ? -21.191 -5.258 25.002 1.00 92.19 121 VAL A C 1
ATOM 995 O O . VAL A 1 121 ? -20.388 -5.765 25.787 1.00 92.19 121 VAL A O 1
ATOM 998 N N . HIS A 1 122 ? -22.293 -4.625 25.410 1.00 92.12 122 HIS A N 1
ATOM 999 C CA . HIS A 1 122 ? -22.671 -4.545 26.822 1.00 92.12 122 HIS A CA 1
ATOM 1000 C C . HIS A 1 122 ? -22.855 -5.948 27.413 1.00 92.12 122 HIS A C 1
ATOM 1002 O O . HIS A 1 122 ? -22.260 -6.268 28.446 1.00 92.12 122 HIS A O 1
ATOM 1008 N N . ASP A 1 123 ? -23.613 -6.810 26.728 1.00 92.69 123 ASP A N 1
ATOM 1009 C CA . ASP A 1 123 ? -23.822 -8.201 27.139 1.00 92.69 123 ASP A CA 1
ATOM 1010 C C . ASP A 1 123 ? -22.510 -9.004 27.148 1.00 92.69 123 ASP A C 1
ATOM 1012 O O . ASP A 1 123 ? -22.230 -9.735 28.101 1.00 92.69 123 ASP A O 1
ATOM 1016 N N . PHE A 1 124 ? -21.648 -8.816 26.144 1.00 93.44 124 PHE A N 1
ATOM 1017 C CA . PHE A 1 124 ? -20.325 -9.443 26.096 1.00 93.44 124 PHE A CA 1
ATOM 1018 C C . PHE A 1 124 ? -19.461 -9.077 27.312 1.00 93.44 124 PHE A C 1
ATOM 1020 O O . PHE A 1 124 ? -18.934 -9.969 27.982 1.00 93.44 124 PHE A O 1
ATOM 1027 N N . LEU A 1 125 ? -19.337 -7.783 27.634 1.00 92.38 125 LEU A N 1
ATOM 1028 C CA . LEU A 1 125 ? -18.561 -7.320 28.789 1.00 92.38 125 LEU A CA 1
ATOM 1029 C C . LEU A 1 125 ? -19.173 -7.811 30.106 1.00 92.38 125 LEU A C 1
ATOM 1031 O O . LEU A 1 125 ? -18.444 -8.225 31.008 1.00 92.38 125 LEU A O 1
ATOM 1035 N N . LYS A 1 126 ? -20.507 -7.830 30.213 1.00 92.31 126 LYS A N 1
ATOM 1036 C CA . LYS A 1 126 ? -21.212 -8.359 31.386 1.00 92.31 126 LYS A CA 1
ATOM 1037 C C . LYS A 1 126 ? -20.918 -9.847 31.596 1.00 92.31 126 LYS A C 1
ATOM 1039 O O . LYS A 1 126 ? -20.483 -10.232 32.679 1.00 92.31 126 LYS A O 1
ATOM 1044 N N . LYS A 1 127 ? -21.055 -10.671 30.553 1.00 93.75 127 LYS A N 1
ATOM 1045 C CA . LYS A 1 127 ? -20.741 -12.111 30.596 1.00 93.75 127 LYS A CA 1
ATOM 1046 C C . LYS A 1 127 ? -19.276 -12.382 30.935 1.00 93.75 127 LYS A C 1
ATOM 1048 O O . LYS A 1 127 ? -18.982 -13.356 31.630 1.00 93.75 127 LYS A O 1
ATOM 1053 N N . LEU A 1 128 ? -18.363 -11.529 30.472 1.00 92.25 128 LEU A N 1
ATOM 1054 C CA . LEU A 1 128 ? -16.943 -11.619 30.805 1.00 92.25 128 LEU A CA 1
ATOM 1055 C C . LEU A 1 128 ? -16.695 -11.359 32.299 1.00 92.25 128 LEU A C 1
ATOM 1057 O O . LEU A 1 128 ? -16.001 -12.137 32.951 1.00 92.25 128 LEU A O 1
ATOM 1061 N N . LYS A 1 129 ? -17.321 -10.320 32.867 1.00 89.12 129 LYS A N 1
ATOM 1062 C CA . LYS A 1 129 ? -17.238 -9.997 34.304 1.00 89.12 129 LYS A CA 1
ATOM 1063 C C . LYS A 1 129 ? -17.868 -11.064 35.193 1.00 89.12 129 LYS A C 1
ATOM 1065 O O . LYS A 1 129 ? -17.309 -11.413 36.228 1.00 89.12 129 LYS A O 1
ATOM 1070 N N . GLU A 1 130 ? -18.999 -11.618 34.767 1.00 92.06 130 GLU A N 1
ATOM 1071 C CA . GLU A 1 130 ? -19.692 -12.719 35.446 1.00 92.06 130 GLU A CA 1
ATOM 1072 C C . GLU A 1 130 ? -18.962 -14.069 35.302 1.00 92.06 130 GLU A C 1
ATOM 1074 O O . GLU A 1 130 ? -19.461 -15.088 35.776 1.00 92.06 130 GLU A O 1
ATOM 1079 N N . LYS A 1 131 ? -17.792 -14.103 34.643 1.00 89.81 131 LYS A N 1
ATOM 1080 C CA . LYS A 1 131 ? -17.002 -15.312 34.350 1.00 89.81 131 LYS A CA 1
ATOM 1081 C C . LYS A 1 131 ? -17.764 -16.383 33.556 1.00 89.81 131 LYS A C 1
ATOM 1083 O O . LYS A 1 131 ? -17.378 -17.549 33.559 1.00 89.81 131 LYS A O 1
ATOM 1088 N N . ARG A 1 132 ? -18.818 -15.991 32.831 1.00 93.81 132 ARG A N 1
ATOM 1089 C CA . ARG A 1 132 ? -19.523 -16.848 31.860 1.00 93.81 132 ARG A CA 1
ATOM 1090 C C . ARG A 1 132 ? -18.733 -17.001 30.558 1.00 93.81 132 ARG A C 1
ATOM 1092 O O . ARG A 1 132 ? -18.959 -17.945 29.810 1.00 93.81 132 ARG A O 1
ATOM 1099 N N . LEU A 1 133 ? -17.808 -16.076 30.298 1.00 92.31 133 LEU A N 1
ATOM 1100 C CA . LEU A 1 133 ? -16.817 -16.146 29.227 1.00 92.31 133 LEU A CA 1
ATOM 1101 C C . LEU A 1 133 ? -15.412 -16.171 29.835 1.00 92.31 133 LEU A C 1
ATOM 1103 O O . LEU A 1 133 ? -15.112 -15.404 30.748 1.00 92.31 133 LEU A O 1
ATOM 1107 N N . SER A 1 134 ? -14.540 -17.035 29.316 1.00 91.25 134 SER A N 1
ATOM 1108 C CA . SER A 1 134 ? -13.135 -17.105 29.725 1.00 91.25 134 SER A CA 1
ATOM 1109 C C . SER A 1 134 ? -12.250 -16.260 28.808 1.00 91.25 134 SER A C 1
ATOM 1111 O O . SER A 1 134 ? -12.282 -16.437 27.589 1.00 91.25 134 SER A O 1
ATOM 1113 N N . LEU A 1 135 ? -11.406 -15.405 29.389 1.00 90.50 135 LEU A N 1
ATOM 1114 C CA . LEU A 1 135 ? -10.358 -14.675 28.672 1.00 90.50 135 LEU A CA 1
ATOM 1115 C C . LEU A 1 135 ? -9.023 -15.412 28.819 1.00 90.50 135 LEU A C 1
ATOM 1117 O O . LEU A 1 135 ? -8.580 -15.668 29.936 1.00 90.50 135 LEU A O 1
ATOM 1121 N N . ILE A 1 136 ? -8.377 -15.757 27.703 1.00 91.00 136 ILE A N 1
ATOM 1122 C CA . ILE A 1 136 ? -7.100 -16.485 27.701 1.00 91.00 136 ILE A CA 1
ATOM 1123 C C . ILE A 1 136 ? -6.082 -15.708 26.876 1.00 91.00 136 ILE A C 1
ATOM 1125 O O . ILE A 1 136 ? -6.283 -15.472 25.686 1.00 91.00 136 ILE A O 1
ATOM 1129 N N . PHE A 1 137 ? -4.949 -15.380 27.491 1.00 89.38 137 PHE A N 1
ATOM 1130 C CA . PHE A 1 137 ? -3.817 -14.773 26.801 1.00 89.38 137 PHE A CA 1
ATOM 1131 C C . PHE A 1 137 ? -2.791 -15.835 26.407 1.00 89.38 137 PHE A C 1
ATOM 1133 O O . PHE A 1 137 ? -2.372 -16.659 27.221 1.00 89.38 137 PHE A O 1
ATOM 1140 N N . ARG A 1 138 ? -2.371 -15.813 25.142 1.00 88.62 138 ARG A N 1
ATOM 1141 C CA . ARG A 1 138 ? -1.354 -16.710 24.578 1.00 88.62 138 ARG A CA 1
ATOM 1142 C C . ARG A 1 138 ? -0.230 -15.862 23.988 1.00 88.62 138 ARG A C 1
ATOM 1144 O O . ARG A 1 138 ? -0.491 -14.820 23.393 1.00 88.62 138 ARG A O 1
ATOM 1151 N N . LYS A 1 139 ? 1.017 -16.308 24.152 1.00 84.88 139 LYS A N 1
ATOM 1152 C CA . LYS A 1 139 ? 2.171 -15.687 23.488 1.00 84.88 139 LYS A CA 1
ATOM 1153 C C . LYS A 1 139 ? 2.210 -16.118 22.021 1.00 84.88 139 LYS A C 1
ATOM 1155 O O . LYS A 1 139 ? 1.999 -17.292 21.728 1.00 84.88 139 LYS A O 1
ATOM 1160 N N . GLY A 1 140 ? 2.545 -15.183 21.135 1.00 83.75 140 GLY A N 1
ATOM 1161 C CA . GLY A 1 140 ? 2.606 -15.423 19.692 1.00 83.75 140 GLY A CA 1
ATOM 1162 C C . GLY A 1 140 ? 1.242 -15.355 19.002 1.00 83.75 140 GLY A C 1
ATOM 1163 O O . GLY A 1 140 ? 0.211 -15.122 19.632 1.00 83.75 140 GLY A O 1
ATOM 1164 N N . LEU A 1 141 ? 1.251 -15.529 17.682 1.00 82.00 141 LEU A N 1
ATOM 1165 C CA . LEU A 1 141 ? 0.041 -15.555 16.864 1.00 82.00 141 LEU A CA 1
ATOM 1166 C C . LEU A 1 141 ? -0.490 -16.987 16.778 1.00 82.00 141 LEU A C 1
ATOM 1168 O O . LEU A 1 141 ? 0.270 -17.925 16.558 1.00 82.00 141 LEU A O 1
ATOM 1172 N N . SER A 1 142 ? -1.802 -17.158 16.934 1.00 86.81 142 SER A N 1
ATOM 1173 C CA . SER A 1 142 ? -2.459 -18.425 16.600 1.00 86.81 142 SER A CA 1
ATOM 1174 C C . SER A 1 142 ? -2.553 -18.589 15.076 1.00 86.81 142 SER A C 1
ATOM 1176 O O . SER A 1 142 ? -2.490 -17.583 14.367 1.00 86.81 142 SER A O 1
ATOM 1178 N N . PRO A 1 143 ? -2.801 -19.800 14.540 1.00 84.44 143 PRO A N 1
ATOM 1179 C CA . PRO A 1 143 ? -3.041 -19.983 13.104 1.00 84.44 143 PRO A CA 1
ATOM 1180 C C . PRO A 1 143 ? -4.142 -19.061 12.543 1.00 84.44 143 PRO A C 1
ATOM 1182 O O . PRO A 1 143 ? -3.989 -18.489 11.466 1.00 84.44 143 PRO A O 1
ATOM 1185 N N . LEU A 1 144 ? -5.220 -18.830 13.308 1.00 83.38 144 LEU A N 1
ATOM 1186 C CA . LEU A 1 144 ? -6.279 -17.873 12.948 1.00 83.38 144 LEU A CA 1
ATOM 1187 C C . LEU A 1 144 ? -5.797 -16.413 13.002 1.00 83.38 144 LEU A C 1
ATOM 1189 O O . LEU A 1 144 ? -6.170 -15.601 12.151 1.00 83.38 144 LEU A O 1
ATOM 1193 N N . GLY A 1 145 ? -4.953 -16.075 13.979 1.00 82.69 145 GLY A N 1
ATOM 1194 C CA . GLY A 1 145 ? -4.317 -14.762 14.080 1.00 82.69 145 GLY A CA 1
ATOM 1195 C C . GLY A 1 145 ? -3.363 -14.485 12.915 1.00 82.69 145 GLY A C 1
ATOM 1196 O O . GLY A 1 145 ? -3.402 -13.401 12.336 1.00 82.69 145 GLY A O 1
ATOM 1197 N N . GLU A 1 146 ? -2.568 -15.478 12.509 1.00 82.25 146 GLU A N 1
ATOM 1198 C CA . GLU A 1 146 ? -1.665 -15.373 11.362 1.00 82.25 146 GLU A CA 1
ATOM 1199 C C . GLU A 1 146 ? -2.415 -15.080 10.068 1.00 82.25 146 GLU A C 1
ATOM 1201 O O . GLU A 1 146 ? -2.010 -14.181 9.335 1.00 82.25 146 GLU A O 1
ATOM 1206 N N . ILE A 1 147 ? -3.513 -15.793 9.793 1.00 80.25 147 ILE A N 1
ATOM 1207 C CA . ILE A 1 147 ? -4.352 -15.532 8.613 1.00 80.25 147 ILE A CA 1
ATOM 1208 C C . ILE A 1 147 ? -4.876 -14.091 8.644 1.00 80.25 147 ILE A C 1
ATOM 1210 O O . ILE A 1 147 ? -4.916 -13.433 7.613 1.00 80.25 147 ILE A O 1
ATOM 1214 N N . GLY A 1 148 ? -5.206 -13.565 9.825 1.00 72.31 148 GLY A N 1
ATOM 1215 C CA . GLY A 1 148 ? -5.810 -12.236 9.977 1.00 72.31 148 GLY A CA 1
ATOM 1216 C C . GLY A 1 148 ? -4.859 -11.093 9.653 1.00 72.31 148 GLY A C 1
ATOM 1217 O O . GLY A 1 148 ? -5.281 -10.041 9.163 1.00 72.31 148 GLY A O 1
ATOM 1218 N N . ILE A 1 149 ? -3.570 -11.331 9.897 1.00 74.38 149 ILE A N 1
ATOM 1219 C CA . ILE A 1 149 ? -2.472 -10.419 9.570 1.00 74.38 149 ILE A CA 1
ATOM 1220 C C . ILE A 1 149 ? -1.992 -10.641 8.131 1.00 74.38 149 ILE A C 1
ATOM 1222 O O . ILE A 1 149 ? -1.692 -9.677 7.431 1.00 74.38 149 ILE A O 1
ATOM 1226 N N . LYS A 1 150 ? -1.936 -11.900 7.676 1.00 63.44 150 LYS A N 1
ATOM 1227 C CA . LYS A 1 150 ? -1.529 -12.285 6.313 1.00 63.44 150 LYS A CA 1
ATOM 1228 C C . LYS A 1 150 ? -2.595 -11.997 5.262 1.00 63.44 150 LYS A C 1
ATOM 1230 O O . LYS A 1 150 ? -2.285 -12.089 4.074 1.00 63.44 150 LYS A O 1
ATOM 1235 N N . GLU A 1 151 ? -3.825 -11.703 5.676 1.00 54.72 151 GLU A N 1
ATOM 1236 C CA . GLU A 1 151 ? -4.955 -11.490 4.786 1.00 54.72 151 GLU A CA 1
ATOM 1237 C C . GLU A 1 151 ? -4.621 -10.442 3.733 1.00 54.72 151 GLU A C 1
ATOM 1239 O O . GLU A 1 151 ? -4.530 -9.236 3.981 1.00 54.72 151 GLU A O 1
ATOM 1244 N N . ARG A 1 152 ? -4.417 -10.975 2.529 1.00 41.12 152 ARG A N 1
ATOM 1245 C CA . ARG A 1 152 ? -4.332 -10.228 1.292 1.00 41.12 152 ARG A CA 1
ATOM 1246 C C . ARG A 1 152 ? -5.632 -9.435 1.184 1.00 41.12 152 ARG A C 1
ATOM 1248 O O . ARG A 1 152 ? -6.682 -10.015 1.457 1.00 41.12 152 ARG A O 1
ATOM 1255 N N . PRO A 1 153 ? -5.589 -8.150 0.805 1.00 40.12 153 PRO A N 1
ATOM 1256 C CA . PRO A 1 153 ? -6.817 -7.420 0.533 1.00 40.12 153 PRO A CA 1
ATOM 1257 C C . PRO A 1 153 ? -7.673 -8.253 -0.427 1.00 40.12 153 PRO A C 1
ATOM 1259 O O . PRO A 1 153 ? -7.181 -8.653 -1.486 1.00 40.12 153 PRO A O 1
ATOM 1262 N N . GLU A 1 154 ? -8.914 -8.551 -0.031 1.00 34.44 154 GLU A N 1
ATOM 1263 C CA . GLU A 1 154 ? -9.926 -9.063 -0.951 1.00 34.44 154 GLU A CA 1
ATOM 1264 C C . GLU A 1 154 ? -9.946 -8.124 -2.157 1.00 34.44 154 GLU A C 1
ATOM 1266 O O . GLU A 1 154 ? -10.217 -6.925 -2.046 1.00 34.44 154 GLU A O 1
ATOM 1271 N N . LEU A 1 155 ? -9.551 -8.654 -3.312 1.00 36.22 155 LEU A N 1
ATOM 1272 C CA . LEU A 1 155 ? -9.494 -7.905 -4.556 1.00 36.22 155 LEU A CA 1
ATOM 1273 C C . LEU A 1 155 ? -10.919 -7.740 -5.089 1.00 36.22 155 LEU A C 1
ATOM 1275 O O . LEU A 1 155 ? -11.353 -8.478 -5.967 1.00 36.22 155 LEU A O 1
ATOM 1279 N N . ILE A 1 156 ? -11.628 -6.739 -4.571 1.00 35.47 156 ILE A N 1
ATOM 1280 C CA . ILE A 1 156 ? -12.847 -6.203 -5.177 1.00 35.47 156 ILE A CA 1
ATOM 1281 C C . ILE A 1 156 ? -12.503 -4.834 -5.780 1.00 35.47 156 ILE A C 1
ATOM 1283 O O . ILE A 1 156 ? -12.469 -3.826 -5.084 1.00 35.47 156 ILE A O 1
ATOM 1287 N N . GLY A 1 157 ? -12.255 -4.798 -7.094 1.00 37.25 157 GLY A N 1
ATOM 1288 C CA . GLY A 1 157 ? -12.280 -3.567 -7.897 1.00 37.25 157 GLY A CA 1
ATOM 1289 C C . GLY A 1 157 ? -11.095 -2.594 -7.758 1.00 37.25 157 GLY A C 1
ATOM 1290 O O . GLY A 1 157 ? -10.413 -2.489 -6.746 1.00 37.25 157 GLY A O 1
ATOM 1291 N N . SER A 1 158 ? -10.819 -1.878 -8.849 1.00 45.03 158 SER A N 1
ATOM 1292 C CA . SER A 1 158 ? -9.597 -1.112 -9.118 1.00 45.03 158 SER A CA 1
ATOM 1293 C C . SER A 1 158 ? -9.399 0.122 -8.229 1.00 45.03 158 SER A C 1
ATOM 1295 O O . SER A 1 158 ? -10.122 1.107 -8.372 1.00 45.03 158 SER A O 1
ATOM 1297 N N . GLY A 1 159 ? -8.349 0.134 -7.397 1.00 38.31 159 GLY A N 1
ATOM 1298 C CA . GLY A 1 159 ? -7.999 1.359 -6.669 1.00 38.31 159 GLY A CA 1
ATOM 1299 C C . GLY A 1 159 ? -6.848 1.303 -5.666 1.00 38.31 159 GLY A C 1
ATOM 1300 O O . GLY A 1 159 ? -6.975 1.932 -4.623 1.00 38.31 159 GLY A O 1
ATOM 1301 N N . LYS A 1 160 ? -5.770 0.551 -5.946 1.00 47.03 160 LYS A N 1
ATOM 1302 C CA . LYS A 1 160 ? -4.342 0.783 -5.574 1.00 47.03 160 LYS A CA 1
ATOM 1303 C C . LYS A 1 160 ? -3.522 -0.526 -5.630 1.00 47.03 160 LYS A C 1
ATOM 1305 O O . LYS A 1 160 ? -3.008 -0.983 -4.612 1.00 47.03 160 LYS A O 1
ATOM 1310 N N . PRO A 1 161 ? -3.347 -1.137 -6.813 1.00 49.41 161 PRO A N 1
ATOM 1311 C CA . PRO A 1 161 ? -2.480 -2.298 -6.978 1.00 49.41 161 PRO A CA 1
ATOM 1312 C C . PRO A 1 161 ? -1.025 -1.919 -7.323 1.00 49.41 161 PRO A C 1
ATOM 1314 O O . PRO A 1 161 ? -0.257 -2.773 -7.745 1.00 49.41 161 PRO A O 1
ATOM 1317 N N . ASP A 1 162 ? -0.608 -0.657 -7.168 1.00 56.62 162 ASP A N 1
ATOM 1318 C CA . ASP A 1 162 ? 0.647 -0.192 -7.774 1.00 56.62 162 ASP A CA 1
ATOM 1319 C C . ASP A 1 162 ? 1.904 -0.834 -7.177 1.00 56.62 162 ASP A C 1
ATOM 1321 O O . ASP A 1 162 ? 2.803 -1.158 -7.936 1.00 56.62 162 ASP A O 1
ATOM 1325 N N . LEU A 1 163 ? 1.992 -1.073 -5.863 1.00 60.41 163 LEU A N 1
ATOM 1326 C CA . LEU A 1 163 ? 3.214 -1.656 -5.281 1.00 60.41 163 LEU A CA 1
ATOM 1327 C C . LEU A 1 163 ? 3.390 -3.135 -5.652 1.00 60.41 163 LEU A C 1
ATOM 1329 O O . LEU A 1 163 ? 4.455 -3.513 -6.121 1.00 60.41 163 LEU A O 1
ATOM 1333 N N . GLN A 1 164 ? 2.333 -3.947 -5.554 1.00 61.97 164 GLN A N 1
ATOM 1334 C CA . GLN A 1 164 ? 2.404 -5.359 -5.952 1.00 61.97 164 GLN A CA 1
ATOM 1335 C C . GLN A 1 164 ? 2.539 -5.523 -7.472 1.00 61.97 164 GLN A C 1
ATOM 1337 O O . GLN A 1 164 ? 3.271 -6.397 -7.930 1.00 61.97 164 GLN A O 1
ATOM 1342 N N . ILE A 1 165 ? 1.888 -4.667 -8.273 1.00 74.69 165 ILE A N 1
ATOM 1343 C CA . ILE A 1 165 ? 2.109 -4.642 -9.726 1.00 74.69 165 ILE A CA 1
ATOM 1344 C C . ILE A 1 165 ? 3.556 -4.268 -10.031 1.00 74.69 165 ILE A C 1
ATOM 1346 O O . ILE A 1 165 ? 4.139 -4.870 -10.927 1.00 74.69 165 ILE A O 1
ATOM 1350 N N . LEU A 1 166 ? 4.141 -3.304 -9.315 1.00 82.62 166 LEU A N 1
ATOM 1351 C CA . LEU A 1 166 ? 5.544 -2.936 -9.499 1.00 82.62 166 LEU A CA 1
ATOM 1352 C C . LEU A 1 166 ? 6.479 -4.085 -9.135 1.00 82.62 166 LEU A C 1
ATOM 1354 O O . LEU A 1 166 ? 7.417 -4.322 -9.885 1.00 82.62 166 LEU A O 1
ATOM 1358 N N . ASP A 1 167 ? 6.203 -4.829 -8.064 1.00 84.62 167 ASP A N 1
ATOM 1359 C CA . ASP A 1 167 ? 7.018 -5.982 -7.670 1.00 84.62 167 ASP A CA 1
ATOM 1360 C C . ASP A 1 167 ? 6.940 -7.111 -8.713 1.00 84.62 167 ASP A C 1
ATOM 1362 O O . ASP A 1 167 ? 7.960 -7.674 -9.111 1.00 84.62 167 ASP A O 1
ATOM 1366 N N . ILE A 1 168 ? 5.739 -7.413 -9.224 1.00 87.00 168 ILE A N 1
ATOM 1367 C CA . ILE A 1 168 ? 5.544 -8.387 -10.314 1.00 87.00 168 ILE A CA 1
ATOM 1368 C C . ILE A 1 168 ? 6.226 -7.900 -11.598 1.00 87.00 168 ILE A C 1
ATOM 1370 O O . ILE A 1 168 ? 6.872 -8.675 -12.304 1.00 87.00 168 ILE A O 1
ATOM 1374 N N . PHE A 1 169 ? 6.101 -6.610 -11.909 1.00 90.00 169 PHE A N 1
ATOM 1375 C CA . PHE A 1 169 ? 6.728 -5.990 -13.070 1.00 90.00 169 PHE A CA 1
ATOM 1376 C C . PHE A 1 169 ? 8.256 -6.044 -12.984 1.00 90.00 169 PHE A C 1
ATOM 1378 O O . PHE A 1 169 ? 8.893 -6.397 -13.975 1.00 90.00 169 PHE A O 1
ATOM 1385 N N . ALA A 1 170 ? 8.829 -5.754 -11.813 1.00 90.94 170 ALA A N 1
ATOM 1386 C CA . ALA A 1 170 ? 10.261 -5.830 -11.551 1.00 90.94 170 ALA A CA 1
ATOM 1387 C C . ALA A 1 170 ? 10.782 -7.258 -11.734 1.00 90.94 170 ALA A C 1
ATOM 1389 O O . ALA A 1 170 ? 11.696 -7.466 -12.528 1.00 90.94 170 ALA A O 1
ATOM 1390 N N . LYS A 1 171 ? 10.130 -8.253 -11.110 1.00 92.12 171 LYS A N 1
ATOM 1391 C CA . LYS A 1 171 ? 10.475 -9.674 -11.291 1.00 92.12 171 LYS A CA 1
ATOM 1392 C C . LYS A 1 171 ? 10.451 -10.086 -12.759 1.00 92.12 171 LYS A C 1
ATOM 1394 O O . LYS A 1 171 ? 11.408 -10.663 -13.257 1.00 92.12 171 LYS A O 1
ATOM 1399 N N . ARG A 1 172 ? 9.400 -9.703 -13.487 1.00 93.62 172 ARG A N 1
ATOM 1400 C CA . ARG A 1 172 ? 9.264 -10.000 -14.919 1.00 93.62 172 ARG A CA 1
ATOM 1401 C C . ARG A 1 172 ? 10.367 -9.353 -15.767 1.00 93.62 172 ARG A C 1
ATOM 1403 O O . ARG A 1 172 ? 10.760 -9.926 -16.780 1.00 93.62 172 ARG A O 1
ATOM 1410 N N . LEU A 1 173 ? 10.817 -8.144 -15.417 1.00 92.81 173 LEU A N 1
ATOM 1411 C CA . LEU A 1 173 ? 11.948 -7.506 -16.097 1.00 92.81 173 LEU A CA 1
ATOM 1412 C C . LEU A 1 173 ? 13.248 -8.253 -15.809 1.00 92.81 173 LEU A C 1
ATOM 1414 O O . LEU A 1 173 ? 13.987 -8.525 -16.749 1.00 92.81 173 LEU A O 1
ATOM 1418 N N . ASP A 1 174 ? 13.490 -8.606 -14.548 1.00 92.88 174 ASP A N 1
ATOM 1419 C CA . ASP A 1 174 ? 14.712 -9.279 -14.113 1.00 92.88 174 ASP A CA 1
ATOM 1420 C C . ASP A 1 174 ? 14.828 -10.709 -14.661 1.00 92.88 174 ASP A C 1
ATOM 1422 O O . ASP A 1 174 ? 15.919 -11.117 -15.043 1.00 92.88 174 ASP A O 1
ATOM 1426 N N . GLU A 1 175 ? 13.719 -11.443 -14.783 1.00 94.12 175 GLU A N 1
ATOM 1427 C CA . GLU A 1 175 ? 13.662 -12.788 -15.382 1.00 94.12 175 GLU A CA 1
ATOM 1428 C C . GLU A 1 175 ? 13.774 -12.776 -16.917 1.00 94.12 175 GLU A C 1
ATOM 1430 O O . GLU A 1 175 ? 13.937 -13.824 -17.557 1.00 94.12 175 GLU A O 1
ATOM 1435 N N . LYS A 1 176 ? 13.659 -11.601 -17.555 1.00 93.81 176 LYS A N 1
ATOM 1436 C CA . LYS A 1 176 ? 13.709 -11.511 -19.014 1.00 93.81 176 LYS A CA 1
ATOM 1437 C C . LYS A 1 176 ? 15.101 -11.904 -19.498 1.00 93.81 176 LYS A C 1
ATOM 1439 O O . LYS A 1 176 ? 16.110 -11.350 -19.077 1.00 93.81 176 LYS A O 1
ATOM 1444 N N . ARG A 1 177 ? 15.146 -12.824 -20.461 1.00 94.69 177 ARG A N 1
ATOM 1445 C CA . ARG A 1 177 ? 16.389 -13.226 -21.126 1.00 94.69 177 ARG A CA 1
ATOM 1446 C C . ARG A 1 177 ? 16.662 -12.369 -22.357 1.00 94.69 177 ARG A C 1
ATOM 1448 O O . ARG A 1 177 ? 15.816 -12.281 -23.250 1.00 94.69 177 ARG A O 1
ATOM 1455 N N . ILE A 1 178 ? 17.848 -11.774 -22.410 1.00 94.56 178 ILE A N 1
ATOM 1456 C CA . ILE A 1 178 ? 18.314 -10.874 -23.475 1.00 94.56 178 ILE A CA 1
ATOM 1457 C C . ILE A 1 178 ? 19.682 -11.325 -23.981 1.00 94.56 178 ILE A C 1
ATOM 1459 O O . ILE A 1 178 ? 20.447 -11.940 -23.240 1.00 94.56 178 ILE A O 1
ATOM 1463 N N . ARG A 1 179 ? 19.984 -11.050 -25.252 1.00 94.31 179 ARG A N 1
ATOM 1464 C CA . ARG A 1 179 ? 21.293 -11.336 -25.846 1.00 94.31 179 ARG A CA 1
ATOM 1465 C C . ARG A 1 179 ? 22.150 -10.076 -25.802 1.00 94.31 179 ARG A C 1
ATOM 1467 O O . ARG A 1 179 ? 21.722 -9.035 -26.292 1.00 94.31 179 ARG A O 1
ATOM 1474 N N . LEU A 1 180 ? 23.353 -10.185 -25.250 1.00 95.19 180 LEU A N 1
ATOM 1475 C CA . LEU A 1 180 ? 24.371 -9.139 -25.288 1.00 95.19 180 LEU A CA 1
ATOM 1476 C C . LEU A 1 180 ? 25.418 -9.473 -26.342 1.00 95.19 180 LEU A C 1
ATOM 1478 O O . LEU A 1 180 ? 25.798 -10.636 -26.482 1.00 95.19 180 LEU A O 1
ATOM 1482 N N . ILE A 1 181 ? 25.855 -8.462 -27.091 1.00 94.88 181 ILE A N 1
ATOM 1483 C CA . ILE A 1 181 ? 26.807 -8.611 -28.198 1.00 94.88 181 ILE A CA 1
ATOM 1484 C C . ILE A 1 181 ? 27.850 -7.509 -28.108 1.00 94.88 181 ILE A C 1
ATOM 1486 O O . ILE A 1 181 ? 27.506 -6.338 -27.961 1.00 94.88 181 ILE A O 1
ATOM 1490 N N . CYS A 1 182 ? 29.127 -7.868 -28.213 1.00 95.56 182 CYS A N 1
ATOM 1491 C CA . CYS A 1 182 ? 30.191 -6.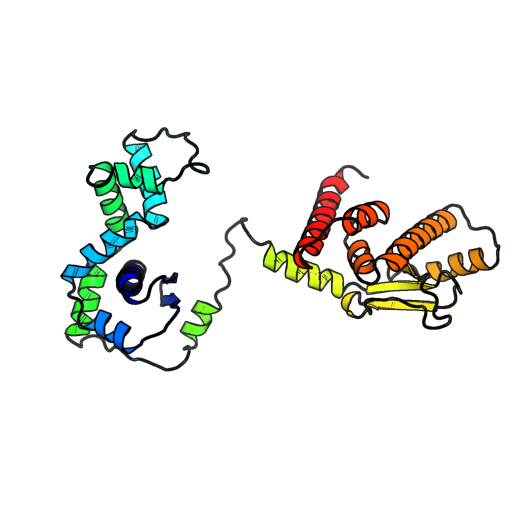873 -28.271 1.00 95.56 182 CYS A CA 1
ATOM 1492 C C . CYS A 1 182 ? 30.262 -6.255 -29.668 1.00 95.56 182 CYS A C 1
ATOM 1494 O O . CYS A 1 182 ? 30.538 -6.959 -30.636 1.00 95.56 182 CYS A O 1
ATOM 1496 N N . LEU A 1 183 ? 30.091 -4.938 -29.760 1.00 93.19 183 LEU A N 1
ATOM 1497 C CA . LEU A 1 183 ? 30.257 -4.201 -31.014 1.00 93.19 183 LEU A CA 1
ATOM 1498 C C . LEU A 1 183 ? 31.720 -3.845 -31.299 1.00 93.19 183 LEU A C 1
ATOM 1500 O O . LEU A 1 183 ? 32.027 -3.432 -32.405 1.00 93.19 183 LEU A O 1
ATOM 1504 N N . ASN A 1 184 ? 32.623 -4.006 -30.324 1.00 92.12 184 ASN A N 1
ATOM 1505 C CA . ASN A 1 184 ? 34.050 -3.738 -30.513 1.00 92.12 184 ASN A CA 1
ATOM 1506 C C . ASN A 1 184 ? 34.768 -4.905 -31.209 1.00 92.12 184 ASN A C 1
ATOM 1508 O O . ASN A 1 184 ? 35.489 -4.694 -32.172 1.00 92.12 184 ASN A O 1
ATOM 1512 N N . CYS A 1 185 ? 34.575 -6.140 -30.727 1.00 90.88 185 CYS A N 1
ATOM 1513 C CA . CYS A 1 185 ? 35.233 -7.318 -31.309 1.00 90.88 185 CYS A CA 1
ATOM 1514 C C . CYS A 1 185 ? 34.296 -8.246 -32.095 1.00 90.88 185 CYS A C 1
ATOM 1516 O O . CYS A 1 185 ? 34.783 -9.140 -32.771 1.00 90.88 185 CYS A O 1
ATOM 1518 N N . GLY A 1 186 ? 32.967 -8.128 -31.971 1.00 88.88 186 GLY A N 1
ATOM 1519 C CA . GLY A 1 186 ? 31.996 -8.990 -32.673 1.00 88.88 186 GLY A CA 1
ATOM 1520 C C . GLY A 1 186 ? 31.982 -10.471 -32.253 1.00 88.88 186 GLY A C 1
ATOM 1521 O O . GLY A 1 186 ? 31.080 -11.223 -32.617 1.00 88.88 186 GLY A O 1
ATOM 1522 N N . ASP A 1 187 ? 32.953 -10.918 -31.458 1.00 89.81 187 ASP A N 1
ATOM 1523 C CA . ASP A 1 187 ? 33.162 -12.334 -31.137 1.00 89.81 187 ASP A CA 1
ATOM 1524 C C . ASP A 1 187 ? 32.505 -12.815 -29.850 1.00 89.81 187 ASP A C 1
ATOM 1526 O O . ASP A 1 187 ? 32.502 -14.018 -29.567 1.00 89.81 187 ASP A O 1
ATOM 1530 N N . TRP A 1 188 ? 31.978 -11.893 -29.052 1.00 92.94 188 TRP A N 1
ATOM 1531 C CA . TRP A 1 188 ? 31.242 -12.207 -27.838 1.00 92.94 188 TRP A CA 1
ATOM 1532 C C . TRP A 1 188 ? 29.753 -11.977 -28.067 1.00 92.94 188 TRP A C 1
ATOM 1534 O O . TRP A 1 188 ? 29.330 -10.855 -28.346 1.00 92.94 188 TRP A O 1
ATOM 1544 N N . SER A 1 189 ? 28.981 -13.055 -27.942 1.00 92.56 189 SER A N 1
ATOM 1545 C CA . SER A 1 189 ? 27.523 -13.045 -27.935 1.00 92.56 189 SER A CA 1
ATOM 1546 C C . SER A 1 189 ? 27.030 -14.067 -26.919 1.00 92.56 189 SER A C 1
ATOM 1548 O O . SER A 1 189 ? 27.323 -15.255 -27.050 1.00 92.56 189 SER A O 1
ATOM 1550 N N . GLN A 1 190 ? 26.318 -13.620 -25.887 1.00 92.12 190 GLN A N 1
ATOM 1551 C CA . GLN A 1 190 ? 25.784 -14.500 -24.843 1.00 92.12 190 GLN A CA 1
ATOM 1552 C C . GLN A 1 190 ? 24.404 -14.034 -24.380 1.00 92.12 190 GLN A C 1
ATOM 1554 O O . GLN A 1 190 ? 24.032 -12.871 -24.540 1.00 92.12 190 GLN A O 1
ATOM 1559 N N . VAL A 1 191 ? 23.620 -14.970 -23.844 1.00 94.38 191 VAL A N 1
ATOM 1560 C CA . VAL A 1 191 ? 22.275 -14.706 -23.324 1.00 94.38 191 VAL A CA 1
ATOM 1561 C C . VAL A 1 191 ? 22.335 -14.653 -21.807 1.00 94.38 191 VAL A C 1
ATOM 1563 O O . VAL A 1 191 ? 22.790 -15.607 -21.183 1.00 94.38 191 VAL A O 1
ATOM 1566 N N . TYR A 1 192 ? 21.812 -13.576 -21.233 1.00 93.44 192 TYR A N 1
ATOM 1567 C CA . TYR A 1 192 ? 21.758 -13.360 -19.791 1.00 93.44 192 TYR A CA 1
ATOM 1568 C C . TYR A 1 192 ? 20.327 -13.119 -19.330 1.00 93.44 192 TYR A C 1
ATOM 1570 O O . TYR A 1 192 ? 19.491 -12.622 -20.093 1.00 93.44 192 TYR A O 1
ATOM 1578 N N . SER A 1 193 ? 20.056 -13.463 -18.073 1.00 94.69 193 SER A N 1
ATOM 1579 C CA . SER A 1 193 ? 18.910 -12.923 -17.348 1.00 94.69 193 SER A CA 1
ATOM 1580 C C . SER A 1 193 ? 19.230 -11.489 -16.924 1.00 94.69 193 SER A C 1
ATOM 1582 O O . SER A 1 193 ? 20.329 -11.229 -16.434 1.00 94.69 193 SER A O 1
ATOM 1584 N N . VAL A 1 194 ? 18.306 -10.544 -17.106 1.00 94.19 194 VAL A N 1
ATOM 1585 C CA . VAL A 1 194 ? 18.546 -9.126 -16.773 1.00 94.19 194 VAL A CA 1
ATOM 1586 C C . VAL A 1 194 ? 18.930 -8.946 -15.299 1.00 94.19 194 VAL A C 1
ATOM 1588 O O . VAL A 1 194 ? 19.808 -8.141 -14.987 1.00 94.19 194 VAL A O 1
ATOM 1591 N N . GLY A 1 195 ? 18.315 -9.713 -14.396 1.00 91.38 195 GLY A N 1
ATOM 1592 C CA . GLY A 1 195 ? 18.571 -9.645 -12.957 1.00 91.38 195 GLY A CA 1
ATOM 1593 C C . GLY A 1 195 ? 19.992 -10.057 -12.557 1.00 91.38 195 GLY A C 1
ATOM 1594 O O . GLY A 1 195 ? 20.537 -9.495 -11.608 1.00 91.38 195 GLY A O 1
ATOM 1595 N N . GLU A 1 196 ? 20.614 -10.966 -13.310 1.00 92.62 196 GLU A N 1
ATOM 1596 C CA . GLU A 1 196 ? 21.949 -11.529 -13.037 1.00 92.62 196 GLU A CA 1
ATOM 1597 C C . GLU A 1 196 ? 23.092 -10.641 -13.543 1.00 92.62 196 GLU A C 1
ATOM 1599 O O . GLU A 1 196 ? 24.255 -10.875 -13.217 1.00 92.62 196 GLU A O 1
ATOM 1604 N N . LEU A 1 197 ? 22.785 -9.619 -14.348 1.00 93.12 197 LEU A N 1
ATOM 1605 C CA . LEU A 1 197 ? 23.811 -8.749 -14.908 1.00 93.12 197 LEU A CA 1
ATOM 1606 C C . LEU A 1 197 ? 24.496 -7.907 -13.817 1.00 93.12 197 LEU A C 1
ATOM 1608 O O . LEU A 1 197 ? 23.816 -7.417 -12.906 1.00 93.12 197 LEU A O 1
ATOM 1612 N N . PRO A 1 198 ? 25.816 -7.682 -13.926 1.00 92.56 198 PRO A N 1
ATOM 1613 C CA . PRO A 1 198 ? 26.515 -6.695 -13.110 1.00 92.56 198 PRO A CA 1
ATOM 1614 C C . PRO A 1 198 ? 26.057 -5.272 -13.463 1.00 92.56 198 PRO A C 1
ATOM 1616 O O . PRO A 1 198 ? 25.557 -5.032 -14.562 1.00 92.56 198 PRO A O 1
ATOM 1619 N N . GLU A 1 199 ? 26.261 -4.315 -12.550 1.00 90.31 199 GLU A N 1
ATOM 1620 C CA . GLU A 1 199 ? 25.945 -2.897 -12.799 1.00 90.31 199 GLU A CA 1
ATOM 1621 C C . GLU A 1 199 ? 26.697 -2.349 -14.018 1.00 90.31 199 GLU A C 1
ATOM 1623 O O . GLU A 1 199 ? 26.120 -1.631 -14.836 1.00 90.31 199 GLU A O 1
ATOM 1628 N N . GLU A 1 200 ? 27.958 -2.755 -14.185 1.00 91.81 200 GLU A N 1
ATOM 1629 C CA . GLU A 1 200 ? 28.781 -2.428 -15.343 1.00 91.81 200 GLU A CA 1
ATOM 1630 C C . GLU A 1 200 ? 28.975 -3.650 -16.248 1.00 91.81 200 GLU A C 1
ATOM 1632 O O . GLU A 1 200 ? 29.462 -4.693 -15.817 1.00 91.81 200 GLU A O 1
ATOM 1637 N N . ILE A 1 201 ? 28.631 -3.505 -17.528 1.00 93.38 201 ILE A N 1
ATOM 1638 C CA . ILE A 1 201 ? 28.645 -4.595 -18.506 1.00 93.38 201 ILE A CA 1
ATOM 1639 C C . ILE A 1 201 ? 29.884 -4.475 -19.394 1.00 93.38 201 ILE A C 1
ATOM 1641 O O . ILE A 1 201 ? 30.125 -3.438 -20.014 1.00 93.38 201 ILE A O 1
ATOM 1645 N N . ARG A 1 202 ? 30.665 -5.556 -19.479 1.00 93.19 202 ARG A N 1
ATOM 1646 C CA . ARG A 1 202 ? 31.883 -5.635 -20.294 1.00 93.19 202 ARG A CA 1
ATOM 1647 C C . ARG A 1 202 ? 31.920 -6.917 -21.103 1.00 93.19 202 ARG A C 1
ATOM 1649 O O . ARG A 1 202 ? 31.443 -7.960 -20.663 1.00 93.19 202 ARG A O 1
ATOM 1656 N N . CYS A 1 203 ? 32.542 -6.839 -22.272 1.00 93.62 203 CYS A N 1
ATOM 1657 C CA . CYS A 1 203 ? 32.836 -8.013 -23.079 1.00 93.62 203 CYS A CA 1
ATOM 1658 C C . CYS A 1 203 ? 33.814 -8.941 -22.346 1.00 93.62 203 CYS A C 1
ATOM 1660 O O . CYS A 1 203 ? 34.885 -8.503 -21.931 1.00 93.62 203 CYS A O 1
ATOM 1662 N N . SER A 1 204 ? 33.503 -10.235 -22.252 1.00 89.81 204 SER A N 1
ATOM 1663 C CA . SER A 1 204 ? 34.391 -11.210 -21.603 1.00 89.81 204 SER A CA 1
ATOM 1664 C C . SER A 1 204 ? 35.632 -11.572 -22.430 1.00 89.81 204 SER A C 1
ATOM 1666 O O . SER A 1 204 ? 36.505 -12.266 -21.925 1.00 89.81 204 SER A O 1
ATOM 1668 N N . LYS A 1 205 ? 35.697 -11.154 -23.703 1.00 91.25 205 LYS A N 1
ATOM 1669 C CA . LYS A 1 205 ? 36.828 -11.428 -24.607 1.00 91.25 205 LYS A CA 1
ATOM 1670 C C . LYS A 1 205 ? 37.803 -10.260 -24.724 1.00 91.25 205 LYS A C 1
ATOM 1672 O O . LYS A 1 205 ? 39.003 -10.465 -24.657 1.00 91.25 205 LYS A O 1
ATOM 1677 N N . CYS A 1 206 ? 37.292 -9.047 -24.937 1.00 91.75 206 CYS A N 1
ATOM 1678 C CA . CYS A 1 206 ? 38.119 -7.857 -25.180 1.00 91.75 206 CYS A CA 1
ATOM 1679 C C . CYS A 1 206 ? 37.979 -6.776 -24.100 1.00 91.75 206 CYS A C 1
ATOM 1681 O O . CYS A 1 206 ? 38.551 -5.702 -24.239 1.00 91.75 206 CYS A O 1
ATOM 1683 N N . HIS A 1 207 ? 37.181 -7.020 -23.053 1.00 90.62 207 HIS A N 1
ATOM 1684 C CA . HIS A 1 207 ? 36.952 -6.113 -21.917 1.00 90.62 207 HIS A CA 1
ATOM 1685 C C . HIS A 1 207 ? 36.380 -4.724 -22.254 1.00 90.62 207 HIS A C 1
ATOM 1687 O O . HIS A 1 207 ? 36.210 -3.892 -21.357 1.00 90.62 207 HIS A O 1
ATOM 1693 N N . ALA A 1 208 ? 36.017 -4.487 -23.518 1.00 92.25 208 ALA A N 1
ATOM 1694 C CA . ALA A 1 208 ? 35.368 -3.265 -23.968 1.00 92.25 208 ALA A CA 1
ATOM 1695 C C . ALA A 1 208 ? 33.950 -3.129 -23.386 1.00 92.25 208 ALA A C 1
ATOM 1697 O O . ALA A 1 208 ? 33.235 -4.121 -23.212 1.00 92.25 208 ALA A O 1
ATOM 1698 N N . LYS A 1 209 ? 33.532 -1.880 -23.142 1.00 91.75 209 LYS A N 1
ATOM 1699 C CA . LYS A 1 209 ? 32.174 -1.523 -22.685 1.00 91.75 209 LYS A CA 1
ATOM 1700 C C . LYS A 1 209 ? 31.158 -1.394 -23.828 1.00 91.75 209 LYS A C 1
ATOM 1702 O O . LYS A 1 209 ? 29.972 -1.225 -23.573 1.00 91.75 209 LYS A O 1
ATOM 1707 N N . LEU A 1 210 ? 31.614 -1.466 -25.082 1.00 93.56 210 LEU A N 1
ATOM 1708 C CA . LEU A 1 210 ? 30.779 -1.330 -26.278 1.00 93.56 210 LEU A CA 1
ATOM 1709 C C . LEU A 1 210 ? 29.963 -2.614 -26.502 1.00 93.56 210 LEU A C 1
ATOM 1711 O O . LEU A 1 210 ? 30.372 -3.524 -27.233 1.00 93.56 210 LEU A O 1
ATOM 1715 N N . VAL A 1 211 ? 28.843 -2.708 -25.786 1.00 95.25 211 VAL A N 1
ATOM 1716 C CA . VAL A 1 211 ? 27.970 -3.880 -25.719 1.00 95.25 211 VAL A CA 1
ATOM 1717 C C . VAL A 1 211 ? 26.541 -3.483 -26.072 1.00 95.25 211 VAL A C 1
ATOM 1719 O O . VAL A 1 211 ? 25.902 -2.736 -25.339 1.00 95.25 211 VAL A O 1
ATOM 1722 N N . GLY A 1 212 ? 26.021 -4.035 -27.167 1.00 94.62 212 GLY A N 1
ATOM 1723 C CA . GLY A 1 212 ? 24.631 -3.872 -27.585 1.00 94.62 212 GLY A CA 1
ATOM 1724 C C . GLY A 1 212 ? 23.711 -4.958 -27.025 1.00 94.62 212 GLY A C 1
ATOM 1725 O O . GLY A 1 212 ? 24.151 -6.068 -26.711 1.00 94.62 212 GLY A O 1
ATOM 1726 N N . MET A 1 213 ? 22.416 -4.645 -26.940 1.00 94.69 213 MET A N 1
ATOM 1727 C CA . MET A 1 213 ? 21.360 -5.564 -26.518 1.00 94.69 213 MET A CA 1
ATOM 1728 C C . MET A 1 213 ? 20.440 -5.930 -27.687 1.00 94.69 213 MET A C 1
ATOM 1730 O O . MET A 1 213 ? 19.843 -5.064 -28.321 1.00 94.69 213 MET A O 1
ATOM 1734 N N . ALA A 1 214 ? 20.252 -7.229 -27.897 1.00 92.88 214 ALA A N 1
ATOM 1735 C CA . ALA A 1 214 ? 19.313 -7.805 -28.849 1.00 92.88 214 ALA A CA 1
ATOM 1736 C C . ALA A 1 214 ? 18.313 -8.745 -28.149 1.00 92.88 214 ALA A C 1
ATOM 1738 O O . ALA A 1 214 ? 18.511 -9.202 -27.015 1.00 92.88 214 ALA A O 1
ATOM 1739 N N . GLY A 1 215 ? 17.218 -9.066 -28.837 1.00 89.12 215 GLY A N 1
ATOM 1740 C CA . GLY A 1 215 ? 16.283 -10.097 -28.397 1.00 89.12 215 GLY A CA 1
ATOM 1741 C C . GLY A 1 215 ? 16.953 -11.474 -28.334 1.00 89.12 215 GLY A C 1
ATOM 1742 O O . GLY A 1 215 ? 17.827 -11.790 -29.139 1.00 89.12 215 GLY A O 1
ATOM 1743 N N . ARG A 1 216 ? 16.514 -12.333 -27.403 1.00 89.62 216 ARG A N 1
ATOM 1744 C CA . ARG A 1 216 ? 17.060 -13.696 -27.219 1.00 89.62 216 ARG A CA 1
ATOM 1745 C C . ARG A 1 216 ? 17.121 -14.513 -28.519 1.00 89.62 216 ARG A C 1
ATOM 1747 O O . ARG A 1 216 ? 18.033 -15.316 -28.689 1.00 89.62 216 ARG A O 1
ATOM 1754 N N . THR A 1 217 ? 16.144 -14.343 -29.405 1.00 86.19 217 THR A N 1
ATOM 1755 C CA . THR A 1 217 ? 16.021 -15.113 -30.650 1.00 86.19 217 THR A CA 1
ATOM 1756 C C . THR A 1 217 ? 16.842 -14.553 -31.809 1.00 86.19 217 THR A C 1
ATOM 1758 O O . THR A 1 217 ? 17.024 -15.265 -32.784 1.00 86.19 217 THR A O 1
ATOM 1761 N N . GLN A 1 218 ? 17.379 -13.334 -31.705 1.00 86.19 218 GLN A N 1
ATOM 1762 C CA . GLN A 1 218 ? 18.124 -12.681 -32.789 1.00 86.19 218 GLN A CA 1
ATOM 1763 C C . GLN A 1 218 ? 19.572 -13.184 -32.802 1.00 86.19 218 GLN A C 1
ATOM 1765 O O . GLN A 1 218 ? 20.457 -12.574 -32.196 1.00 86.19 218 GLN A O 1
ATOM 1770 N N . ILE A 1 219 ? 19.805 -14.376 -33.355 1.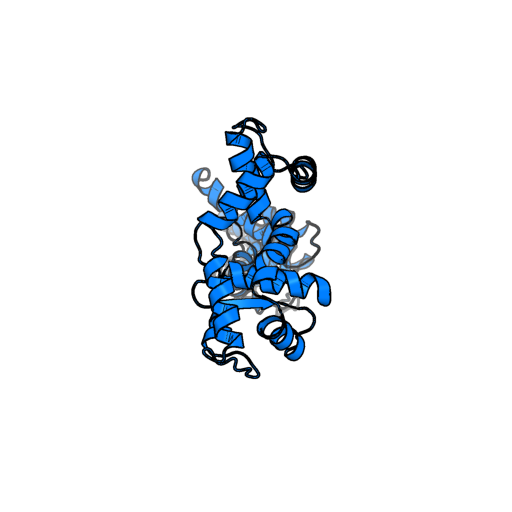00 84.38 219 ILE A N 1
ATOM 1771 C CA . ILE A 1 219 ? 21.134 -15.026 -33.407 1.00 84.38 219 ILE A CA 1
ATOM 1772 C C . ILE A 1 219 ? 21.988 -14.375 -34.490 1.00 84.38 219 ILE A C 1
ATOM 1774 O O . ILE A 1 219 ? 23.169 -14.111 -34.263 1.00 84.38 219 ILE A O 1
ATOM 1778 N N . GLU A 1 220 ? 21.347 -13.981 -35.589 1.00 87.25 220 GLU A N 1
ATOM 1779 C CA . GLU A 1 220 ? 21.937 -13.258 -36.714 1.00 87.25 220 GLU A CA 1
ATOM 1780 C C . GLU A 1 220 ? 22.589 -11.927 -36.306 1.00 87.25 220 GLU A C 1
ATOM 1782 O O . GLU A 1 220 ? 23.389 -11.356 -37.044 1.00 87.25 220 GLU A O 1
ATOM 1787 N N . ALA A 1 221 ? 22.294 -11.441 -35.096 1.00 87.06 221 ALA A N 1
ATOM 1788 C CA . ALA A 1 221 ? 22.859 -10.213 -34.573 1.00 87.06 221 ALA A CA 1
ATOM 1789 C C . ALA A 1 221 ? 24.378 -10.218 -34.435 1.00 87.06 221 ALA A C 1
ATOM 1791 O O . ALA A 1 221 ? 25.015 -9.179 -34.578 1.00 87.06 221 ALA A O 1
ATOM 1792 N N . GLN A 1 222 ? 24.978 -11.386 -34.229 1.00 90.19 222 GLN A N 1
ATOM 1793 C CA . GLN A 1 222 ? 26.429 -11.491 -34.233 1.00 90.19 222 GLN A CA 1
ATOM 1794 C C . GLN A 1 222 ? 27.018 -11.387 -35.650 1.00 90.19 222 GLN A C 1
ATOM 1796 O O . GLN A 1 222 ? 28.108 -10.844 -35.835 1.00 90.19 222 GLN A O 1
ATOM 1801 N N . GLU A 1 223 ? 26.306 -11.890 -36.657 1.00 88.50 223 GLU A N 1
ATOM 1802 C CA . GLU A 1 223 ? 26.795 -11.970 -38.032 1.00 88.50 223 GLU A CA 1
ATOM 1803 C C . GLU A 1 223 ? 26.888 -10.592 -38.679 1.00 88.50 223 GLU A C 1
ATOM 1805 O O . GLU A 1 223 ? 27.939 -10.247 -39.221 1.00 88.50 223 GLU A O 1
ATOM 1810 N N . TYR A 1 224 ? 25.839 -9.769 -38.572 1.00 90.06 224 TYR A N 1
ATOM 1811 C CA . TYR A 1 224 ? 25.881 -8.424 -39.151 1.00 90.06 224 TYR A CA 1
ATOM 1812 C C . TYR A 1 224 ? 26.874 -7.504 -38.421 1.00 90.06 224 TYR A C 1
ATOM 1814 O O . TYR A 1 224 ? 27.513 -6.671 -39.059 1.00 90.06 224 TYR A O 1
ATOM 1822 N N . VAL A 1 225 ? 27.100 -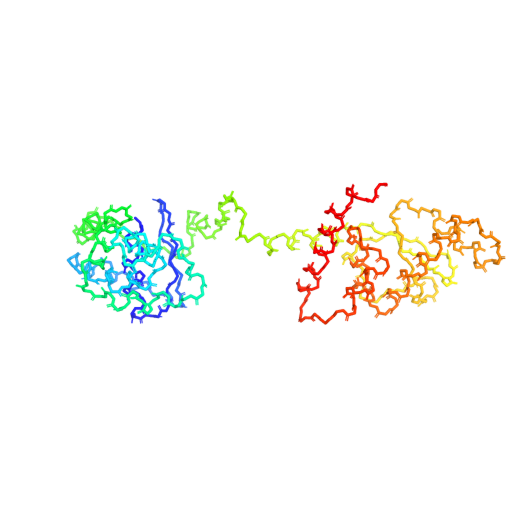7.689 -37.112 1.00 91.19 225 VAL A N 1
ATOM 1823 C CA . VAL A 1 225 ? 28.148 -6.948 -36.381 1.00 91.19 225 VAL A CA 1
ATOM 1824 C C . VAL A 1 225 ? 29.532 -7.313 -36.913 1.00 91.19 225 VAL A C 1
ATOM 1826 O O . VAL A 1 225 ? 30.335 -6.428 -37.205 1.00 91.19 225 VAL A O 1
ATOM 1829 N N . ARG A 1 226 ? 29.806 -8.608 -37.116 1.00 90.62 226 ARG A N 1
ATOM 1830 C CA . ARG A 1 226 ? 31.069 -9.067 -37.713 1.00 90.62 226 ARG A CA 1
ATOM 1831 C C . ARG A 1 226 ? 31.255 -8.564 -39.143 1.00 90.62 226 ARG A C 1
ATOM 1833 O O . ARG A 1 226 ? 32.355 -8.145 -39.488 1.00 90.62 226 ARG A O 1
ATOM 1840 N N . LYS A 1 227 ? 30.200 -8.570 -39.967 1.00 89.06 227 LYS A N 1
ATOM 1841 C CA . LYS A 1 227 ? 30.244 -8.005 -41.327 1.00 89.06 227 LYS A CA 1
ATOM 1842 C C . LYS A 1 227 ? 30.634 -6.525 -41.300 1.00 89.06 227 LYS A C 1
ATOM 1844 O O . LYS A 1 227 ? 31.534 -6.147 -42.046 1.00 89.06 227 LYS A O 1
ATOM 1849 N N . LYS A 1 228 ? 30.029 -5.726 -40.410 1.00 89.50 228 LYS A N 1
ATOM 1850 C CA . LYS A 1 228 ? 30.354 -4.299 -40.255 1.00 89.50 228 LYS A CA 1
ATOM 1851 C C . LYS A 1 228 ? 31.809 -4.085 -39.836 1.00 89.50 228 LYS A C 1
ATOM 1853 O O . LYS A 1 228 ? 32.498 -3.275 -40.447 1.00 89.50 228 LYS A O 1
ATOM 1858 N N . LEU A 1 229 ? 32.290 -4.839 -38.843 1.00 89.06 229 LEU A N 1
ATOM 1859 C CA . LEU A 1 229 ? 33.680 -4.760 -38.371 1.00 89.06 229 LEU A CA 1
ATOM 1860 C C . LEU A 1 229 ? 34.695 -5.167 -39.446 1.00 89.06 229 LEU A C 1
ATOM 1862 O O . LEU A 1 229 ? 35.777 -4.597 -39.517 1.00 89.06 229 LEU A O 1
ATOM 1866 N N . ALA A 1 230 ? 34.333 -6.113 -40.313 1.00 89.31 230 ALA A N 1
ATOM 1867 C CA . ALA A 1 230 ? 35.143 -6.528 -41.456 1.00 89.31 230 ALA A CA 1
ATOM 1868 C C . ALA A 1 230 ? 35.042 -5.578 -42.670 1.00 89.31 230 ALA A C 1
ATOM 1870 O O . ALA A 1 230 ? 35.567 -5.905 -43.732 1.00 89.31 230 ALA A O 1
ATOM 1871 N N . GLY A 1 231 ? 34.333 -4.447 -42.556 1.00 86.38 231 GLY A N 1
ATOM 1872 C CA . GLY A 1 231 ? 34.157 -3.478 -43.643 1.00 86.38 231 GLY A CA 1
ATOM 1873 C C . GLY A 1 231 ? 33.258 -3.955 -44.790 1.00 86.38 231 GLY A C 1
ATOM 1874 O O . GLY A 1 231 ? 33.279 -3.369 -45.869 1.00 86.38 231 GLY A O 1
ATOM 1875 N N . LYS A 1 232 ? 32.473 -5.021 -44.592 1.00 87.88 232 LYS A N 1
ATOM 1876 C CA . LYS A 1 232 ? 31.551 -5.542 -45.612 1.00 87.88 232 LYS A CA 1
ATOM 1877 C C . LYS A 1 232 ? 30.262 -4.723 -45.634 1.00 87.88 232 LYS A C 1
ATOM 1879 O O . LYS A 1 232 ? 29.766 -4.308 -44.586 1.00 87.88 232 LYS A O 1
ATOM 1884 N N . ALA A 1 233 ? 29.695 -4.537 -46.825 1.00 83.19 233 ALA A N 1
ATOM 1885 C CA . ALA A 1 233 ? 28.404 -3.877 -46.983 1.00 83.19 233 ALA A CA 1
ATOM 1886 C C . ALA A 1 233 ? 27.296 -4.676 -46.275 1.00 83.19 233 ALA A C 1
ATOM 1888 O O . ALA A 1 233 ? 27.215 -5.899 -46.416 1.00 83.19 233 ALA A O 1
ATOM 1889 N N . LEU A 1 234 ? 26.456 -3.973 -45.516 1.00 86.31 234 LEU A N 1
ATOM 1890 C CA . LEU A 1 234 ? 25.247 -4.519 -44.909 1.00 86.31 234 LEU A CA 1
ATOM 1891 C C . LEU A 1 234 ? 24.052 -4.264 -45.829 1.00 86.31 234 LEU A C 1
ATOM 1893 O O . LEU A 1 234 ? 23.967 -3.221 -46.478 1.00 86.31 234 LEU A O 1
ATOM 1897 N N . GLY A 1 235 ? 23.106 -5.202 -45.866 1.00 87.94 235 GLY A N 1
ATOM 1898 C CA . GLY A 1 235 ? 21.808 -4.941 -46.490 1.00 87.94 235 GLY A CA 1
ATOM 1899 C C . GLY A 1 235 ? 21.037 -3.842 -45.743 1.00 87.94 235 GLY A C 1
ATOM 1900 O O . GLY A 1 235 ? 21.284 -3.593 -44.565 1.00 87.94 235 GLY A O 1
ATOM 1901 N N . ALA A 1 236 ? 20.047 -3.219 -46.388 1.00 87.88 236 ALA A N 1
ATOM 1902 C CA . ALA A 1 236 ? 19.267 -2.131 -45.779 1.00 87.88 236 ALA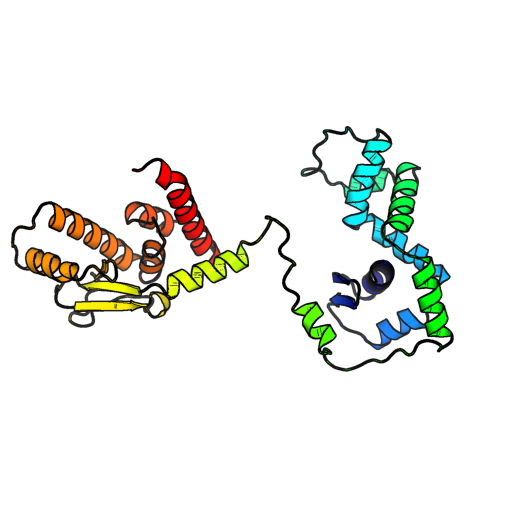 A CA 1
ATOM 1903 C C . ALA A 1 236 ? 18.587 -2.525 -44.448 1.00 87.88 236 ALA A C 1
ATOM 1905 O O . ALA A 1 236 ? 18.451 -1.701 -43.544 1.00 87.88 236 ALA A O 1
ATOM 1906 N N . GLU A 1 237 ? 18.167 -3.787 -44.301 1.00 86.88 237 GLU A N 1
ATOM 1907 C CA . GLU A 1 237 ? 17.599 -4.294 -43.047 1.00 86.88 237 GLU A CA 1
ATOM 1908 C C . GLU A 1 237 ? 18.671 -4.561 -41.976 1.00 86.88 237 GLU A C 1
ATOM 1910 O O . GLU A 1 237 ? 18.466 -4.237 -40.805 1.00 86.88 237 GLU A O 1
ATOM 1915 N N . GLU A 1 238 ? 19.824 -5.115 -42.366 1.00 88.69 238 GLU A N 1
ATOM 1916 C CA . GLU A 1 238 ? 20.957 -5.352 -41.463 1.00 88.69 238 GLU A CA 1
ATOM 1917 C C . GLU A 1 238 ? 21.516 -4.032 -40.921 1.00 88.69 238 GLU A C 1
ATOM 1919 O O . GLU A 1 238 ? 21.795 -3.941 -39.728 1.00 88.69 238 GLU A O 1
ATOM 1924 N N . GLU A 1 239 ? 21.608 -2.996 -41.759 1.00 90.12 239 GLU A N 1
ATOM 1925 C CA . GLU A 1 239 ? 22.059 -1.663 -41.353 1.00 90.12 239 GLU A CA 1
ATOM 1926 C C . GLU A 1 239 ? 21.105 -1.057 -40.311 1.00 90.12 239 GLU A C 1
ATOM 1928 O O . GLU A 1 239 ? 21.547 -0.654 -39.239 1.00 90.12 239 GLU A O 1
ATOM 1933 N N . ARG A 1 240 ? 19.781 -1.113 -40.533 1.00 89.06 240 ARG A N 1
ATOM 1934 C CA . ARG A 1 240 ? 18.787 -0.657 -39.537 1.00 89.06 240 ARG A CA 1
ATOM 1935 C C . ARG A 1 240 ? 18.893 -1.411 -38.209 1.00 89.06 240 ARG A C 1
ATOM 1937 O O . ARG A 1 240 ? 18.760 -0.818 -37.137 1.00 89.06 240 ARG A O 1
ATOM 1944 N N . ARG A 1 241 ? 19.099 -2.733 -38.257 1.00 90.12 241 ARG A N 1
ATOM 1945 C CA . ARG A 1 241 ? 19.269 -3.565 -37.052 1.00 90.12 241 ARG A CA 1
ATOM 1946 C C . ARG A 1 241 ? 20.577 -3.232 -36.328 1.00 90.12 241 ARG A C 1
ATOM 1948 O O . ARG A 1 241 ? 20.577 -3.164 -35.100 1.00 90.12 241 ARG A O 1
ATOM 1955 N N . TYR A 1 242 ? 21.653 -2.981 -37.071 1.00 92.12 242 TYR A N 1
ATOM 1956 C CA . TYR A 1 242 ? 22.940 -2.558 -36.528 1.00 92.12 242 TYR A CA 1
ATOM 1957 C C . TYR A 1 242 ? 22.854 -1.176 -35.871 1.00 92.12 242 TYR A C 1
ATOM 1959 O O . TYR A 1 242 ? 23.301 -1.025 -34.738 1.00 92.12 242 TYR A O 1
ATOM 1967 N N . GLU A 1 243 ? 22.219 -0.192 -36.511 1.00 91.69 243 GLU A N 1
ATOM 1968 C CA . GLU A 1 243 ? 21.987 1.137 -35.929 1.00 91.69 243 GLU A CA 1
ATOM 1969 C C . GLU A 1 243 ? 21.182 1.054 -34.628 1.00 91.69 243 GLU A C 1
ATOM 1971 O O . GLU A 1 243 ? 21.536 1.679 -33.626 1.00 91.69 243 GLU A O 1
ATOM 1976 N N . HIS A 1 244 ? 20.126 0.232 -34.605 1.00 91.50 244 HIS A N 1
ATOM 1977 C CA . HIS A 1 244 ? 19.369 -0.020 -33.382 1.00 91.50 244 HIS A CA 1
ATOM 1978 C C . HIS A 1 244 ? 20.264 -0.602 -32.280 1.00 91.50 244 HIS A C 1
ATOM 1980 O O . HIS A 1 244 ? 20.239 -0.123 -31.145 1.00 91.50 244 HIS A O 1
ATOM 1986 N N . LEU A 1 245 ? 21.083 -1.603 -32.616 1.00 93.19 245 LEU A N 1
ATOM 1987 C CA . LEU A 1 245 ? 22.003 -2.249 -31.684 1.00 93.19 245 LEU A CA 1
ATOM 1988 C C . LEU A 1 245 ? 23.069 -1.266 -31.169 1.00 93.19 245 LEU A C 1
ATOM 1990 O O . LEU A 1 245 ? 23.326 -1.224 -29.965 1.00 93.19 245 LEU A O 1
ATOM 1994 N N . SER A 1 246 ? 23.612 -0.417 -32.041 1.00 93.56 246 SER A N 1
ATOM 1995 C CA . SER A 1 246 ? 24.519 0.677 -31.683 1.00 93.56 246 SER A CA 1
ATOM 1996 C C . SER A 1 246 ? 23.864 1.638 -30.689 1.00 93.56 246 SER A C 1
ATOM 1998 O O . SER A 1 246 ? 24.415 1.892 -29.622 1.00 93.56 246 SER A O 1
ATOM 2000 N N . GLY A 1 247 ? 22.628 2.067 -30.958 1.00 93.62 247 GLY A N 1
ATOM 2001 C CA . GLY A 1 247 ? 21.866 2.921 -30.047 1.00 93.62 247 GLY A CA 1
ATOM 2002 C C . GLY A 1 247 ? 21.595 2.281 -28.679 1.00 93.62 247 GLY A C 1
ATOM 2003 O O . GLY A 1 247 ? 21.575 2.979 -27.665 1.00 93.62 247 GLY A O 1
ATOM 2004 N N . THR A 1 248 ? 21.413 0.956 -28.606 1.00 95.88 248 THR A N 1
ATOM 2005 C CA . THR A 1 248 ? 21.342 0.269 -27.302 1.00 95.88 248 THR A CA 1
ATOM 2006 C C . THR A 1 248 ? 22.685 0.283 -26.574 1.00 95.88 248 THR A C 1
ATOM 2008 O O . THR A 1 248 ? 22.705 0.496 -25.362 1.00 95.88 248 THR A O 1
ATOM 2011 N N . SER A 1 249 ? 23.796 0.120 -27.300 1.00 95.44 249 SER A N 1
ATOM 2012 C CA . SER A 1 249 ? 25.145 0.147 -26.732 1.00 95.44 249 SER A CA 1
ATOM 2013 C C . SER A 1 249 ? 25.485 1.503 -26.124 1.00 95.44 249 SER A C 1
ATOM 2015 O O . SER A 1 249 ? 26.038 1.548 -25.028 1.00 95.44 249 SER A O 1
ATOM 2017 N N . ASP A 1 250 ? 25.095 2.602 -26.771 1.00 94.69 250 ASP A N 1
ATOM 2018 C CA . ASP A 1 250 ? 25.320 3.952 -26.241 1.00 94.69 250 ASP A CA 1
ATOM 2019 C C . ASP A 1 250 ? 24.654 4.147 -24.873 1.00 94.69 250 ASP A C 1
ATOM 2021 O O . ASP A 1 250 ? 25.228 4.733 -23.955 1.00 94.69 250 ASP A O 1
ATOM 2025 N N . LEU A 1 251 ? 23.439 3.614 -24.703 1.00 95.06 251 LEU A N 1
ATOM 2026 C CA . LEU A 1 251 ? 22.730 3.675 -23.425 1.00 95.06 251 LEU A CA 1
ATOM 2027 C C . LEU A 1 251 ? 23.373 2.771 -22.371 1.00 95.06 251 LEU A C 1
ATOM 2029 O O . LEU A 1 251 ? 23.452 3.161 -21.206 1.00 95.06 251 LEU A O 1
ATOM 2033 N N . ILE A 1 252 ? 23.825 1.580 -22.762 1.00 95.56 252 ILE A N 1
ATOM 2034 C CA . ILE A 1 252 ? 24.451 0.614 -21.852 1.00 95.56 252 ILE A CA 1
ATOM 2035 C C . ILE A 1 252 ? 25.802 1.125 -21.353 1.00 95.56 252 ILE A C 1
ATOM 2037 O O . ILE A 1 252 ? 26.097 0.975 -20.171 1.00 95.56 252 ILE A O 1
ATOM 2041 N N . ILE A 1 253 ? 26.588 1.789 -22.201 1.00 93.94 253 ILE A N 1
ATOM 2042 C CA . ILE A 1 253 ? 27.861 2.398 -21.793 1.00 93.94 253 ILE A CA 1
ATOM 2043 C C . ILE A 1 253 ? 27.655 3.422 -20.672 1.00 93.94 253 ILE A C 1
ATOM 2045 O O . ILE A 1 253 ? 28.448 3.462 -19.733 1.00 93.94 253 ILE A O 1
ATOM 2049 N N . VAL A 1 254 ? 26.605 4.245 -20.766 1.00 92.50 254 VAL A N 1
ATOM 2050 C CA . VAL A 1 254 ? 26.362 5.350 -19.825 1.00 92.50 254 VAL A CA 1
ATOM 2051 C C . VAL A 1 254 ? 25.633 4.888 -18.561 1.00 92.50 254 VAL A C 1
ATOM 2053 O O . VAL A 1 254 ? 25.986 5.308 -17.464 1.00 92.50 254 VAL A O 1
ATOM 2056 N N . TYR A 1 255 ? 24.606 4.045 -18.699 1.00 92.19 255 TYR A N 1
ATOM 2057 C CA . TYR A 1 255 ? 23.694 3.695 -17.600 1.00 92.19 255 TYR A CA 1
ATOM 2058 C C . TYR A 1 255 ? 23.786 2.229 -17.149 1.00 92.19 255 TYR A C 1
ATOM 2060 O O . TYR A 1 255 ? 23.048 1.825 -16.247 1.00 92.19 255 TYR A O 1
ATOM 2068 N N . GLY A 1 256 ? 24.637 1.414 -17.777 1.00 93.50 256 GLY A N 1
ATOM 2069 C CA . GLY A 1 256 ? 24.900 0.033 -17.373 1.00 93.50 256 GLY A CA 1
ATOM 2070 C C . GLY A 1 256 ? 23.647 -0.845 -17.324 1.00 93.50 256 GLY A C 1
ATOM 2071 O O . GLY A 1 256 ? 22.779 -0.790 -18.205 1.00 93.50 256 GLY A O 1
ATOM 2072 N N . LYS A 1 257 ? 23.515 -1.638 -16.255 1.00 93.81 257 LYS A N 1
ATOM 2073 C CA . LYS A 1 257 ? 22.356 -2.517 -16.005 1.00 93.81 257 LYS A CA 1
ATOM 2074 C C . LYS A 1 257 ? 21.017 -1.781 -16.057 1.00 93.81 257 LYS A C 1
ATOM 2076 O O . LYS A 1 257 ? 20.019 -2.335 -16.527 1.00 93.81 257 LYS A O 1
ATOM 2081 N N . LYS A 1 258 ? 20.980 -0.514 -15.633 1.00 92.88 258 LYS A N 1
ATOM 2082 C CA . LYS A 1 258 ? 19.760 0.303 -15.645 1.00 92.88 258 LYS A CA 1
ATOM 2083 C C . LYS A 1 258 ? 19.243 0.540 -17.068 1.00 92.88 258 LYS A C 1
ATOM 2085 O O . LYS A 1 258 ? 18.030 0.499 -17.284 1.00 92.88 258 LYS A O 1
ATOM 2090 N N . ALA A 1 259 ? 20.135 0.709 -18.051 1.00 94.94 259 ALA A N 1
ATOM 2091 C CA . ALA A 1 259 ? 19.745 0.779 -19.462 1.00 94.94 259 ALA A CA 1
ATOM 2092 C C . ALA A 1 259 ? 19.178 -0.546 -19.971 1.00 94.94 259 ALA A C 1
ATOM 2094 O O . ALA A 1 259 ? 18.152 -0.543 -20.652 1.00 94.94 259 ALA A O 1
ATOM 2095 N N . VAL A 1 260 ? 19.787 -1.674 -19.597 1.00 95.31 260 VAL A N 1
ATOM 2096 C CA . VAL A 1 260 ? 19.281 -3.000 -19.981 1.00 95.31 260 VAL A CA 1
ATOM 2097 C C . VAL A 1 260 ? 17.880 -3.235 -19.413 1.00 95.31 260 VAL A C 1
ATOM 2099 O O . VAL A 1 260 ? 16.984 -3.637 -20.154 1.00 95.31 260 VAL A O 1
ATOM 2102 N N . ARG A 1 261 ? 17.639 -2.898 -18.137 1.00 93.94 261 ARG A N 1
ATOM 2103 C CA . ARG A 1 261 ? 16.296 -2.949 -17.527 1.00 93.94 261 ARG A CA 1
ATOM 2104 C C . ARG A 1 261 ? 15.283 -2.075 -18.270 1.00 93.94 261 ARG A C 1
ATOM 2106 O O . ARG A 1 261 ? 14.150 -2.506 -18.479 1.00 93.94 261 ARG A O 1
ATOM 2113 N N . ALA A 1 262 ? 15.679 -0.876 -18.701 1.00 94.81 262 ALA A N 1
ATOM 2114 C CA . ALA A 1 262 ? 14.796 0.007 -19.461 1.00 94.81 262 ALA A CA 1
ATOM 2115 C C . ALA A 1 262 ? 14.418 -0.582 -20.826 1.00 94.81 262 ALA A C 1
ATOM 2117 O O . ALA A 1 262 ? 13.240 -0.638 -21.168 1.00 94.81 262 ALA A O 1
ATOM 2118 N N . LEU A 1 263 ? 15.407 -1.056 -21.583 1.00 94.12 263 LEU A N 1
ATOM 2119 C CA . LEU A 1 263 ? 15.208 -1.644 -22.909 1.00 94.12 263 LEU A CA 1
ATOM 2120 C C . LEU A 1 263 ? 14.519 -3.025 -22.848 1.00 94.12 263 LEU A C 1
ATOM 2122 O O . LEU A 1 263 ? 13.930 -3.489 -23.825 1.00 94.12 263 LEU A O 1
ATOM 2126 N N . ALA A 1 264 ? 14.552 -3.694 -21.692 1.00 94.00 264 ALA A N 1
ATOM 2127 C CA . ALA A 1 264 ? 13.813 -4.926 -21.444 1.00 94.00 264 ALA A CA 1
ATOM 2128 C C . ALA A 1 264 ? 12.291 -4.704 -21.321 1.00 94.00 264 ALA A C 1
ATOM 2130 O O . ALA A 1 264 ? 11.525 -5.650 -21.552 1.00 94.00 264 ALA A O 1
ATOM 2131 N N . ALA A 1 265 ? 11.823 -3.491 -21.013 1.00 92.94 265 ALA A N 1
ATOM 2132 C CA . ALA A 1 265 ? 10.394 -3.186 -20.942 1.00 92.94 265 ALA A CA 1
ATOM 2133 C C . ALA A 1 265 ? 9.727 -3.229 -22.330 1.00 92.94 265 ALA A C 1
ATOM 2135 O O . ALA A 1 265 ? 10.331 -2.893 -23.352 1.00 92.94 265 ALA A O 1
ATOM 2136 N N . ARG A 1 266 ? 8.468 -3.683 -22.406 1.00 88.88 266 ARG A N 1
ATOM 2137 C CA . ARG A 1 266 ? 7.802 -3.849 -23.711 1.00 88.88 266 ARG A CA 1
ATOM 2138 C C . ARG A 1 266 ? 7.466 -2.483 -24.305 1.00 88.88 266 ARG A C 1
ATOM 2140 O O . ARG A 1 266 ? 6.893 -1.637 -23.627 1.00 88.88 266 ARG A O 1
ATOM 2147 N N . GLY A 1 267 ? 7.795 -2.292 -25.581 1.00 84.25 267 GLY A N 1
ATOM 2148 C CA . GLY A 1 267 ? 7.544 -1.028 -26.278 1.00 84.25 267 GLY A CA 1
ATOM 2149 C C . GLY A 1 267 ? 8.522 0.097 -25.945 1.00 84.25 267 GLY A C 1
ATOM 2150 O O . GLY A 1 267 ? 8.335 1.219 -26.410 1.00 84.25 267 GLY A O 1
ATOM 2151 N N . VAL A 1 268 ? 9.566 -0.181 -25.159 1.00 90.88 268 VAL A N 1
ATOM 2152 C CA . VAL A 1 268 ? 10.606 0.794 -24.826 1.00 90.88 268 VAL A CA 1
ATOM 2153 C C . VAL A 1 268 ? 11.803 0.588 -25.757 1.00 90.88 268 VAL A C 1
ATOM 2155 O O . VAL A 1 268 ? 12.685 -0.221 -25.499 1.00 90.88 268 VAL A O 1
ATOM 2158 N N . GLY A 1 269 ? 11.817 1.324 -26.871 1.00 90.38 269 GLY A N 1
ATOM 2159 C CA . GLY A 1 269 ? 12.973 1.401 -27.773 1.00 90.38 269 GLY A CA 1
ATOM 2160 C C . GLY A 1 269 ? 14.028 2.414 -27.308 1.00 90.38 269 GLY A C 1
ATOM 2161 O O . GLY A 1 269 ? 13.809 3.140 -26.338 1.00 90.38 269 GLY A O 1
ATOM 2162 N N . VAL A 1 270 ? 15.144 2.522 -28.040 1.00 92.00 270 VAL A N 1
ATOM 2163 C CA . VAL A 1 270 ? 16.300 3.393 -27.717 1.00 92.00 270 VAL A CA 1
ATOM 2164 C C . VAL A 1 270 ? 15.889 4.838 -27.404 1.00 92.00 270 VAL A C 1
ATOM 2166 O O . VAL A 1 270 ? 16.304 5.405 -26.396 1.00 92.00 270 VAL A O 1
ATOM 2169 N N . THR A 1 271 ? 15.018 5.434 -28.219 1.00 91.12 271 THR A N 1
ATOM 2170 C CA . THR A 1 271 ? 14.554 6.821 -28.040 1.00 91.12 271 THR A CA 1
ATOM 2171 C C . THR A 1 271 ? 13.764 7.010 -26.745 1.00 91.12 271 THR A C 1
ATOM 2173 O O . THR A 1 271 ? 13.993 7.961 -25.993 1.00 91.12 271 THR A O 1
ATOM 2176 N N . THR A 1 272 ? 12.860 6.075 -26.443 1.00 90.50 272 THR A N 1
ATOM 2177 C CA . THR A 1 272 ? 12.042 6.108 -25.226 1.00 90.50 272 THR A CA 1
ATOM 2178 C C . THR A 1 272 ? 12.891 5.811 -23.994 1.00 90.50 272 THR A C 1
ATOM 2180 O O . THR A 1 272 ? 12.788 6.536 -23.005 1.00 90.50 272 THR A O 1
ATOM 2183 N N . ALA A 1 273 ? 13.786 4.822 -24.071 1.00 92.50 273 ALA A N 1
ATOM 2184 C CA . ALA A 1 273 ? 14.739 4.498 -23.016 1.00 92.50 273 ALA A CA 1
ATOM 2185 C C . ALA A 1 273 ? 15.630 5.700 -22.683 1.00 92.50 273 ALA A C 1
ATOM 2187 O O . ALA A 1 273 ? 15.730 6.067 -21.518 1.00 92.50 273 ALA A O 1
ATOM 2188 N N . LYS A 1 274 ? 16.184 6.395 -23.688 1.00 92.38 274 LYS A N 1
ATOM 2189 C CA . LYS A 1 274 ? 16.988 7.615 -23.496 1.00 92.38 274 LYS A CA 1
ATOM 2190 C C . LYS A 1 274 ? 16.220 8.720 -22.766 1.00 92.38 274 LYS A C 1
ATOM 2192 O O . LYS A 1 274 ? 16.797 9.471 -21.985 1.00 92.38 274 LYS A O 1
ATOM 2197 N N . ARG A 1 275 ? 14.915 8.865 -23.018 1.00 88.69 275 ARG A N 1
ATOM 2198 C CA . ARG A 1 275 ? 14.074 9.841 -22.306 1.00 88.69 275 ARG A CA 1
ATOM 2199 C C . ARG A 1 275 ? 13.852 9.442 -20.848 1.00 88.69 275 ARG A C 1
ATOM 2201 O O . ARG A 1 275 ? 13.947 10.302 -19.985 1.00 88.69 275 ARG A O 1
ATOM 2208 N N . ILE A 1 276 ? 13.577 8.165 -20.591 1.00 90.38 276 ILE A N 1
ATOM 2209 C CA . ILE A 1 276 ? 13.356 7.646 -19.235 1.00 90.38 276 ILE A CA 1
ATOM 2210 C C . ILE A 1 276 ? 14.661 7.718 -18.433 1.00 90.38 276 ILE A C 1
ATOM 2212 O O . ILE A 1 276 ? 14.680 8.294 -17.360 1.00 90.38 276 ILE A O 1
ATOM 2216 N N . LEU A 1 277 ? 15.784 7.242 -18.973 1.00 90.62 277 LEU A N 1
ATOM 2217 C CA . LEU A 1 277 ? 17.077 7.210 -18.276 1.00 90.62 277 LEU A CA 1
ATOM 2218 C C . LEU A 1 277 ? 17.642 8.600 -17.934 1.00 90.62 277 LEU A C 1
ATOM 2220 O O . LEU A 1 277 ? 18.404 8.718 -16.980 1.00 90.62 277 LEU A O 1
ATOM 2224 N N . ARG A 1 278 ? 17.250 9.652 -18.669 1.00 87.31 278 ARG A N 1
ATOM 2225 C CA . ARG A 1 278 ? 17.582 11.052 -18.337 1.00 87.31 278 ARG A CA 1
ATOM 2226 C C . ARG A 1 278 ? 16.765 11.625 -17.174 1.00 87.31 278 ARG A C 1
ATOM 2228 O O . ARG A 1 278 ? 17.109 12.691 -16.677 1.00 87.31 278 ARG A O 1
ATOM 2235 N N . GLY A 1 279 ? 15.677 10.969 -16.774 1.00 80.81 279 GLY A N 1
ATOM 2236 C CA . GLY A 1 279 ? 14.859 11.400 -15.646 1.00 80.81 279 GLY A CA 1
ATOM 2237 C C . GLY A 1 279 ? 15.608 11.294 -14.316 1.00 80.81 279 GLY A C 1
ATOM 2238 O O . GLY A 1 279 ? 16.421 10.392 -14.114 1.00 80.81 279 GLY A O 1
ATOM 2239 N N . VAL A 1 280 ? 15.303 12.205 -13.391 1.00 75.31 280 VAL A N 1
ATOM 2240 C CA . VAL A 1 280 ? 15.791 12.142 -12.008 1.00 75.31 280 VAL A CA 1
ATOM 2241 C C . VAL A 1 280 ? 14.854 11.243 -11.202 1.00 75.31 280 VAL A C 1
ATOM 2243 O O . VAL A 1 280 ? 13.641 11.458 -11.190 1.00 75.31 280 VAL A O 1
ATOM 2246 N N . TYR A 1 281 ? 15.416 10.235 -10.538 1.00 79.56 281 TYR A N 1
ATOM 2247 C CA . TYR A 1 281 ? 14.678 9.255 -9.740 1.00 79.56 281 TYR A CA 1
ATOM 2248 C C . TYR A 1 281 ? 15.252 9.207 -8.329 1.00 79.56 281 TYR A C 1
ATOM 2250 O O . TYR A 1 281 ? 16.459 9.047 -8.168 1.00 79.56 281 TYR A O 1
ATOM 2258 N N . PHE A 1 282 ? 14.385 9.330 -7.325 1.00 64.75 282 PHE A N 1
ATOM 2259 C CA . PHE A 1 282 ? 14.776 9.300 -5.912 1.00 64.75 282 PHE A CA 1
ATOM 2260 C C . PHE A 1 282 ? 15.035 7.875 -5.400 1.00 64.75 282 PHE A C 1
ATOM 2262 O O . PHE A 1 282 ? 15.749 7.691 -4.421 1.00 64.75 282 PHE A O 1
ATOM 2269 N N . ASP A 1 283 ? 14.454 6.869 -6.056 1.00 77.75 283 ASP A N 1
ATOM 2270 C CA . ASP A 1 283 ? 14.537 5.456 -5.684 1.00 77.75 283 ASP A CA 1
ATOM 2271 C C . ASP A 1 283 ? 14.319 4.531 -6.901 1.00 77.75 283 ASP A C 1
ATOM 2273 O O . ASP A 1 283 ? 13.831 4.950 -7.954 1.00 77.75 283 ASP A O 1
ATOM 2277 N N . ASP A 1 284 ? 14.649 3.242 -6.773 1.00 81.12 284 ASP A N 1
ATOM 2278 C CA . ASP A 1 284 ? 14.445 2.260 -7.855 1.00 81.12 284 ASP A CA 1
ATOM 2279 C C . ASP A 1 284 ? 12.952 2.095 -8.210 1.00 81.12 284 ASP A C 1
ATOM 2281 O O . ASP A 1 284 ? 12.583 1.922 -9.373 1.00 81.12 284 ASP A O 1
ATOM 2285 N N . LYS A 1 285 ? 12.050 2.260 -7.231 1.00 82.50 285 LYS A N 1
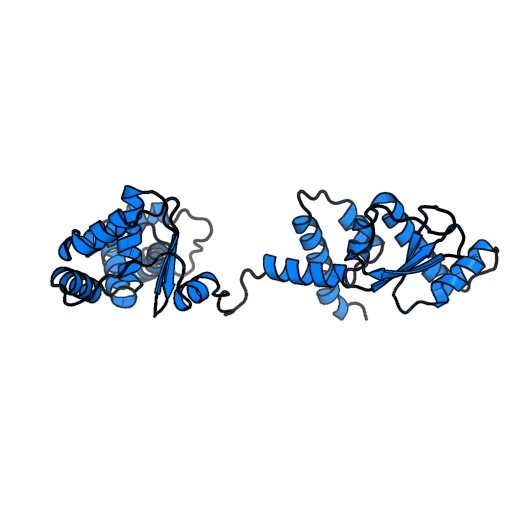ATOM 2286 C CA . LYS A 1 285 ? 10.601 2.156 -7.465 1.00 82.50 285 LYS A CA 1
ATOM 2287 C C . LYS A 1 285 ? 10.069 3.285 -8.346 1.00 82.50 285 LYS A C 1
ATOM 2289 O O . LYS A 1 285 ? 9.189 3.031 -9.170 1.00 82.50 285 LYS A O 1
ATOM 2294 N N . SER A 1 286 ? 10.560 4.520 -8.213 1.00 80.19 286 SER A N 1
ATOM 2295 C CA . SER A 1 286 ? 10.162 5.623 -9.102 1.00 80.19 286 SER A CA 1
ATOM 2296 C C . SER A 1 286 ? 10.636 5.401 -10.540 1.00 80.19 286 SER A C 1
ATOM 2298 O O . SER A 1 286 ? 9.888 5.696 -11.477 1.00 80.19 286 SER A O 1
ATOM 2300 N N . PHE A 1 287 ? 11.805 4.785 -10.731 1.00 86.88 287 PHE A N 1
ATOM 2301 C CA . PHE A 1 287 ? 12.273 4.351 -12.048 1.00 86.88 287 PHE A CA 1
ATOM 2302 C C . PHE A 1 287 ? 11.382 3.246 -12.645 1.00 86.88 287 PHE A C 1
ATOM 2304 O O . PHE A 1 287 ? 10.912 3.370 -13.779 1.00 86.88 287 PHE A O 1
ATOM 2311 N N . LEU A 1 288 ? 11.052 2.211 -11.865 1.00 89.12 288 LEU A N 1
ATOM 2312 C CA . LEU A 1 288 ? 10.147 1.134 -12.288 1.00 89.12 288 LEU A CA 1
ATOM 2313 C C . LEU A 1 288 ? 8.741 1.648 -12.637 1.00 89.12 288 LEU A C 1
ATOM 2315 O O . LEU A 1 288 ? 8.148 1.201 -13.620 1.00 89.12 288 LEU A O 1
ATOM 2319 N N . LYS A 1 289 ? 8.222 2.640 -11.901 1.00 85.31 289 LYS A N 1
ATOM 2320 C CA . LYS A 1 289 ? 6.957 3.322 -12.236 1.00 85.31 289 LYS A CA 1
ATOM 2321 C C . LYS A 1 289 ? 7.013 4.004 -13.599 1.00 85.31 289 LYS A C 1
ATOM 2323 O O . LYS A 1 289 ? 6.061 3.898 -14.372 1.00 85.31 289 LYS A O 1
ATOM 2328 N N . ALA A 1 290 ? 8.112 4.691 -13.910 1.00 85.88 290 ALA A N 1
ATOM 2329 C CA . ALA A 1 290 ? 8.278 5.343 -15.205 1.00 85.88 290 ALA A CA 1
ATOM 2330 C C . ALA A 1 290 ? 8.302 4.325 -16.358 1.00 85.88 290 ALA A C 1
ATOM 2332 O O . ALA A 1 290 ? 7.657 4.552 -17.385 1.00 85.88 290 ALA A O 1
ATOM 2333 N N . LEU A 1 291 ? 8.965 3.179 -16.166 1.00 91.00 291 LEU A N 1
ATOM 2334 C CA . LEU A 1 291 ? 8.969 2.082 -17.138 1.00 91.00 291 LEU A CA 1
ATOM 2335 C C . LEU A 1 291 ? 7.584 1.450 -17.320 1.00 91.00 291 LEU A C 1
ATOM 2337 O O . LEU A 1 291 ? 7.139 1.262 -18.452 1.00 91.00 291 LEU A O 1
ATOM 2341 N N . LEU A 1 292 ? 6.869 1.179 -16.226 1.00 88.38 292 LEU A N 1
ATOM 2342 C CA . LEU A 1 292 ? 5.520 0.613 -16.275 1.00 88.38 292 LEU A CA 1
ATOM 2343 C C . LEU A 1 292 ? 4.544 1.541 -17.018 1.00 88.38 292 LEU A C 1
ATOM 2345 O O . LEU A 1 292 ? 3.720 1.082 -17.810 1.00 88.38 292 LEU A O 1
ATOM 2349 N N . ASN A 1 293 ? 4.661 2.854 -16.809 1.00 85.00 293 ASN A N 1
ATOM 2350 C CA . ASN A 1 293 ? 3.866 3.847 -17.531 1.00 85.00 293 ASN A CA 1
ATOM 2351 C C . ASN A 1 293 ? 4.204 3.885 -19.028 1.00 85.00 293 ASN A C 1
ATOM 2353 O O . ASN A 1 293 ? 3.299 4.004 -19.855 1.00 85.00 293 ASN A O 1
ATOM 2357 N N . ALA A 1 294 ? 5.481 3.751 -19.394 1.00 86.88 294 ALA A N 1
ATOM 2358 C CA . ALA A 1 294 ? 5.890 3.673 -20.794 1.00 86.88 294 ALA A CA 1
ATOM 2359 C C . ALA A 1 294 ? 5.308 2.433 -21.495 1.00 86.88 294 ALA A C 1
ATOM 2361 O O . ALA A 1 294 ? 4.778 2.553 -22.600 1.00 86.88 294 ALA A O 1
ATOM 2362 N N . GLU A 1 295 ? 5.308 1.276 -20.828 1.00 87.00 295 GLU A N 1
ATOM 2363 C CA . GLU A 1 295 ? 4.702 0.048 -21.357 1.00 87.00 295 GLU A CA 1
ATOM 2364 C C . GLU A 1 295 ? 3.177 0.173 -21.501 1.00 87.00 295 GLU A C 1
ATOM 2366 O O . GLU A 1 295 ? 2.618 -0.209 -22.530 1.00 87.00 295 GLU A O 1
ATOM 2371 N N . ARG A 1 296 ? 2.492 0.780 -20.519 1.00 85.06 296 ARG A N 1
ATOM 2372 C CA . ARG A 1 296 ? 1.049 1.076 -20.612 1.00 85.06 296 ARG A CA 1
ATOM 2373 C C . ARG A 1 296 ? 0.728 1.975 -21.804 1.00 85.06 296 ARG A C 1
ATOM 2375 O O . ARG A 1 296 ? -0.217 1.691 -22.538 1.00 85.06 296 ARG A O 1
ATOM 2382 N N . ASN A 1 297 ? 1.517 3.027 -22.018 1.00 81.75 297 ASN A N 1
ATOM 2383 C CA . ASN A 1 297 ? 1.340 3.935 -23.151 1.00 81.75 297 ASN A CA 1
ATOM 2384 C C . ASN A 1 297 ? 1.553 3.222 -24.489 1.00 81.75 297 ASN A C 1
ATOM 2386 O O . ASN A 1 297 ? 0.771 3.424 -25.414 1.00 81.75 297 ASN A O 1
ATOM 2390 N N . TYR A 1 298 ? 2.556 2.346 -24.580 1.00 83.19 298 TYR A N 1
ATOM 2391 C CA . TYR A 1 298 ? 2.767 1.527 -25.770 1.00 83.19 298 TYR A CA 1
ATOM 2392 C C . TYR A 1 298 ? 1.576 0.599 -26.042 1.00 83.19 298 TYR A C 1
ATOM 2394 O O . TYR A 1 298 ? 1.056 0.592 -27.152 1.00 83.19 298 TYR A O 1
ATOM 2402 N N . ILE A 1 299 ? 1.087 -0.133 -25.033 1.00 81.75 299 ILE A N 1
ATOM 2403 C CA . ILE A 1 299 ? -0.071 -1.033 -25.180 1.00 81.75 299 ILE A CA 1
ATOM 2404 C C . ILE A 1 299 ? -1.323 -0.256 -25.604 1.00 81.75 299 ILE A C 1
ATOM 2406 O O . ILE A 1 299 ? -2.044 -0.699 -26.497 1.00 81.75 299 ILE A O 1
ATOM 2410 N N . ARG A 1 300 ? -1.566 0.911 -24.994 1.00 76.88 300 ARG A N 1
ATOM 2411 C CA . ARG A 1 300 ? -2.702 1.783 -25.320 1.00 76.88 300 ARG A CA 1
ATOM 2412 C C . ARG A 1 300 ? -2.637 2.281 -26.763 1.00 76.88 300 ARG A C 1
ATOM 2414 O O . ARG A 1 300 ? -3.654 2.276 -27.450 1.00 76.88 300 ARG A O 1
ATOM 2421 N N . ASN A 1 301 ? -1.451 2.673 -27.221 1.00 76.62 301 ASN A N 1
ATOM 2422 C CA . ASN A 1 301 ? -1.270 3.248 -28.549 1.00 76.62 301 ASN A CA 1
ATOM 2423 C C . ASN A 1 301 ? -1.077 2.189 -29.640 1.00 76.62 301 ASN A C 1
ATOM 2425 O O . ASN A 1 301 ? -1.288 2.500 -30.802 1.00 76.62 301 ASN A O 1
ATOM 2429 N N . ARG A 1 302 ? -0.770 0.929 -29.304 1.00 63.69 302 ARG A N 1
ATOM 2430 C CA . ARG A 1 302 ? -0.543 -0.158 -30.275 1.00 63.69 302 ARG A CA 1
ATOM 2431 C C . ARG A 1 302 ? -1.688 -0.348 -31.280 1.00 63.69 302 ARG A C 1
ATOM 2433 O O . ARG A 1 302 ? -1.421 -0.740 -32.407 1.00 63.69 302 ARG A O 1
ATOM 2440 N N . LYS A 1 303 ? -2.940 -0.040 -30.909 1.00 54.44 303 LYS A N 1
ATOM 2441 C CA . LYS A 1 303 ? -4.103 -0.097 -31.822 1.00 54.44 303 LYS A CA 1
ATOM 2442 C C . LYS A 1 303 ? -4.056 0.924 -32.971 1.00 54.44 303 LYS A C 1
ATOM 2444 O O . LYS A 1 303 ? -4.779 0.745 -33.939 1.00 54.44 303 LYS A O 1
ATOM 2449 N N . PHE A 1 304 ? -3.229 1.963 -32.869 1.00 52.34 304 PHE A N 1
ATOM 2450 C CA . PHE A 1 304 ? -3.113 3.041 -33.861 1.00 52.34 304 PHE A CA 1
ATOM 2451 C C . PHE A 1 304 ? -1.817 2.971 -34.686 1.00 52.34 304 PHE A C 1
ATOM 2453 O O . PHE A 1 304 ? -1.561 3.863 -35.483 1.00 52.34 304 PHE A O 1
ATOM 2460 N N . TRP A 1 305 ? -0.980 1.954 -34.456 1.00 50.06 305 TRP A N 1
ATOM 2461 C CA . TRP A 1 305 ? 0.349 1.794 -35.066 1.00 50.06 305 TRP A CA 1
ATOM 2462 C C . TRP A 1 305 ? 0.462 0.439 -35.783 1.00 50.06 305 TRP A C 1
ATOM 2464 O O . TRP A 1 305 ? 1.478 -0.248 -35.652 1.00 50.06 305 TRP A O 1
ATOM 2474 N N . SER A 1 306 ? -0.618 0.032 -36.462 1.00 38.22 306 SER A N 1
ATOM 2475 C CA . SER A 1 306 ? -0.587 -1.070 -37.429 1.00 38.22 306 SER A CA 1
ATOM 2476 C C . SER A 1 306 ? -0.268 -0.552 -38.819 1.00 38.22 306 SER A C 1
ATOM 2478 O O . SER A 1 306 ? -0.707 0.575 -39.130 1.00 38.22 306 SER A O 1
#

pLDDT: mean 85.1, std 11.76, range [34.44, 95.88]